Protein AF-0000000080325625 (afdb_homodimer)

Foldseek 3Di:
DPPVVDPVCVVVVVVVCVLCPDPCQVLLQVQQVVPQWDLVSSVVSDPPDDSVRSVVNQVSCVVVQQKDWDADPVHRVDITIHGDPVNVVCVVVVVVVVVVVVVVCVVVVD/DPCVVDPVCVVVVVVVCVLCPDPCQVLLQVQQVVPQWDLVSSVVSDPPDDSVRSVVNQVSCVVVQQKDWDADPVHRVDITIHGGPVNVVCVVVVVVVVVVVVVVCVVVVD

InterPro domains:
  IPR002577 Helix-turn-helix, HxlR type [PF01638] (19-105)
  IPR002577 Helix-turn-helix, HxlR type [PS51118] (2-109)
  IPR036388 Winged helix-like DNA-binding domain superfamily [G3DSA:1.10.10.10] (2-109)
  IPR036390 Winged helix DNA-binding domain superfamily [SSF46785] (7-105)

Solvent-accessible surface area (backbone atoms only — not comparable to full-atom values): 12101 Å² total; per-residue (Å²): 123,72,66,64,72,36,73,76,45,43,56,24,27,49,50,31,43,58,72,64,52,50,96,53,42,63,59,50,52,37,35,33,71,74,66,30,33,34,70,65,52,34,47,71,70,39,87,88,62,48,69,71,58,48,52,52,46,52,50,51,32,36,76,69,47,32,34,42,80,46,66,34,87,91,41,64,89,46,48,37,42,42,73,30,80,63,40,58,71,47,48,67,56,49,51,52,30,24,53,50,17,54,54,47,50,60,62,62,75,99,124,72,64,64,70,35,73,76,46,44,57,23,27,49,51,31,43,58,72,63,53,50,96,52,45,61,58,52,51,38,35,32,72,75,66,30,34,34,69,66,51,35,49,70,72,38,88,87,60,48,70,69,57,48,52,50,46,53,50,50,31,36,75,69,48,31,33,42,79,44,65,35,87,91,43,64,87,47,48,37,42,42,73,30,80,64,38,58,72,48,48,67,56,47,51,52,28,23,54,48,17,54,54,47,50,60,63,62,74,99

Secondary structure (DSSP, 8-state):
--GGGSHHHHHHHHHHHHHH--TTHHHHHHHHHTT--SHHHHHHHSTT--HHHHHHHHHHHHHTTSEEEEE-SS-TT-EEEEE-TGGGGGHHHHHHHHHHHHHHHHHH--/--GGGSHHHHHHHHHHHHHH--TTHHHHHHHHHTT--SHHHHHHHSTT--HHHHHHHHHHHHHTTSEEEEE-SS-TT-EEEEE-TGGGGGHHHHHHHHHHHHHHHHHH--

pLDDT: mean 90.57, std 11.11, range [38.81, 98.12]

Structure (mmCIF, N/CA/C/O backbone):
data_AF-0000000080325625-model_v1
#
loop_
_entity.id
_entity.type
_entity.pdbx_description
1 polymer 'HxlR family transcriptional regulator'
#
loop_
_atom_site.group_PDB
_atom_site.id
_atom_site.type_symbol
_atom_site.label_atom_id
_atom_site.label_alt_id
_atom_site.label_comp_id
_atom_site.label_asym_id
_atom_site.label_entity_id
_atom_site.label_seq_id
_atom_site.pdbx_PDB_ins_code
_atom_site.Cartn_x
_atom_site.Cartn_y
_atom_site.Cartn_z
_atom_site.occupancy
_atom_site.B_iso_or_equiv
_atom_site.auth_seq_id
_atom_site.auth_comp_id
_atom_site.auth_asym_id
_atom_site.auth_atom_id
_atom_site.pdbx_PDB_model_num
ATOM 1 N N . MET A 1 1 ? 10.203 4.82 19.75 1 38.88 1 MET A N 1
ATOM 2 C CA . MET A 1 1 ? 10.469 5.902 18.812 1 38.88 1 MET A CA 1
ATOM 3 C C . MET A 1 1 ? 10.297 5.43 17.375 1 38.88 1 MET A C 1
ATOM 5 O O . MET A 1 1 ? 10.734 4.336 17.016 1 38.88 1 MET A O 1
ATOM 9 N N . CYS A 1 2 ? 9.195 5.793 16.797 1 47.28 2 CYS A N 1
ATOM 10 C CA . CYS A 1 2 ? 8.945 5.352 15.43 1 47.28 2 CYS A CA 1
ATOM 11 C C . CYS A 1 2 ? 10.195 5.504 14.562 1 47.28 2 CYS A C 1
ATOM 13 O O . CYS A 1 2 ? 10.711 6.609 14.406 1 47.28 2 CYS A O 1
ATOM 15 N N . THR A 1 3 ? 11.07 4.621 14.57 1 51.28 3 THR A N 1
ATOM 16 C CA . THR A 1 3 ? 12.25 4.629 13.719 1 51.28 3 THR A CA 1
ATOM 17 C C . THR A 1 3 ? 11.93 5.234 12.352 1 51.28 3 THR A C 1
ATOM 19 O O . THR A 1 3 ? 12.82 5.371 11.508 1 51.28 3 THR A O 1
ATOM 22 N N . TYR A 1 4 ? 10.617 5.379 12.07 1 53.09 4 TYR A N 1
ATOM 23 C CA . TYR A 1 4 ? 10.164 5.922 10.797 1 53.09 4 TYR A CA 1
ATOM 24 C C . TYR A 1 4 ? 10.648 7.355 10.609 1 53.09 4 TYR A C 1
ATOM 26 O O . TYR A 1 4 ? 10.461 7.941 9.539 1 53.09 4 TYR A O 1
ATOM 34 N N . LYS A 1 5 ? 11.273 7.801 11.789 1 58.62 5 LYS A N 1
ATOM 35 C CA . LYS A 1 5 ? 11.703 9.195 11.711 1 58.62 5 LYS A CA 1
ATOM 36 C C . LYS A 1 5 ? 12.906 9.352 10.789 1 58.62 5 LYS A C 1
ATOM 38 O O . LYS A 1 5 ? 13.156 10.438 10.266 1 58.62 5 LYS A O 1
ATOM 43 N N . ASN A 1 6 ? 13.352 8.078 10.547 1 64.56 6 ASN A N 1
ATOM 44 C CA . ASN A 1 6 ? 14.531 8.172 9.695 1 64.56 6 ASN A CA 1
ATOM 45 C C . ASN A 1 6 ? 14.18 8.008 8.219 1 64.56 6 ASN A C 1
ATOM 47 O O . ASN A 1 6 ? 13.578 7.012 7.828 1 64.56 6 ASN A O 1
ATOM 51 N N . LYS A 1 7 ? 14.391 9.047 7.504 1 69.69 7 LYS A N 1
ATOM 52 C CA . LYS A 1 7 ? 14.141 9.156 6.07 1 69.69 7 LYS A CA 1
ATOM 53 C C . LYS A 1 7 ? 14.664 7.938 5.32 1 69.69 7 LYS A C 1
ATOM 55 O O . LYS A 1 7 ? 14.039 7.465 4.375 1 69.69 7 LYS A O 1
ATOM 60 N N . GLU A 1 8 ? 15.68 7.316 5.883 1 77.88 8 GLU A N 1
ATOM 61 C CA . GLU A 1 8 ? 16.297 6.211 5.16 1 77.88 8 GLU A CA 1
ATOM 62 C C . GLU A 1 8 ? 15.461 4.941 5.258 1 77.88 8 GLU A C 1
ATOM 64 O O . GLU A 1 8 ? 15.406 4.148 4.32 1 77.88 8 GLU A O 1
ATOM 69 N N . ASP A 1 9 ? 14.719 4.836 6.344 1 86.06 9 ASP A N 1
ATOM 70 C CA . ASP A 1 9 ? 13.953 3.613 6.562 1 86.06 9 ASP A CA 1
ATOM 71 C C . ASP A 1 9 ? 12.641 3.643 5.777 1 86.06 9 ASP A C 1
ATOM 73 O O . ASP A 1 9 ? 12.062 2.594 5.488 1 86.06 9 ASP A O 1
ATOM 77 N N . ILE A 1 10 ? 12.32 4.793 5.277 1 84.62 10 ILE A N 1
ATOM 78 C CA . ILE A 1 10 ? 11.039 4.957 4.598 1 84.62 10 ILE A CA 1
ATOM 79 C C . ILE A 1 10 ? 11.086 4.262 3.238 1 84.62 10 ILE A C 1
ATOM 81 O O . ILE A 1 10 ? 10.07 3.754 2.76 1 84.62 10 ILE A O 1
ATOM 85 N N . LYS A 1 11 ? 12.266 4.207 2.715 1 87.38 11 LYS A N 1
ATOM 86 C CA . LYS A 1 11 ? 12.414 3.553 1.416 1 87.38 11 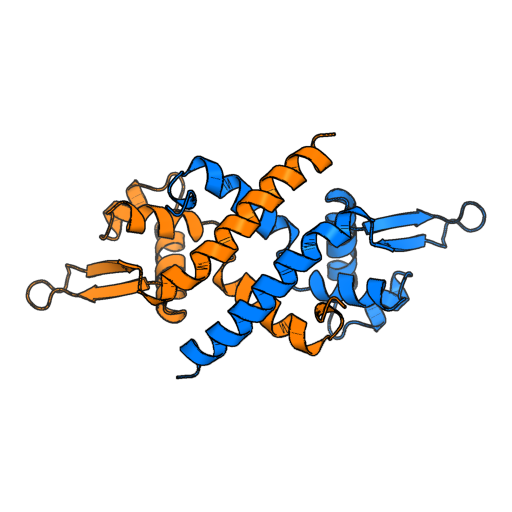LYS A CA 1
ATOM 87 C C . LYS A 1 11 ? 12.023 2.08 1.496 1 87.38 11 LYS A C 1
ATOM 89 O O . LYS A 1 11 ? 11.508 1.514 0.527 1 87.38 11 LYS A O 1
ATOM 94 N N . TYR A 1 12 ? 12.266 1.447 2.643 1 91.94 12 TYR A N 1
ATOM 95 C CA . TYR A 1 12 ? 11.906 0.045 2.824 1 91.94 12 TYR A CA 1
ATOM 96 C C . TYR A 1 12 ? 10.391 -0.12 2.953 1 91.94 12 TYR A C 1
ATOM 98 O O . TYR A 1 12 ? 9.828 -1.092 2.451 1 91.94 12 TYR A O 1
ATOM 106 N N . ALA A 1 13 ? 9.805 0.789 3.652 1 91.5 13 ALA A N 1
ATOM 107 C CA . ALA A 1 13 ? 8.344 0.774 3.715 1 91.5 13 ALA A CA 1
ATOM 108 C C . ALA A 1 13 ? 7.734 0.964 2.328 1 91.5 13 ALA A C 1
ATOM 110 O O . ALA A 1 13 ? 6.762 0.295 1.974 1 91.5 13 ALA A O 1
ATOM 111 N N . ALA A 1 14 ? 8.367 1.852 1.558 1 89.31 14 ALA A N 1
ATOM 112 C CA . ALA A 1 14 ? 7.906 2.102 0.195 1 89.31 14 ALA A CA 1
ATOM 113 C C . ALA A 1 14 ? 8.039 0.849 -0.667 1 89.31 14 ALA A C 1
ATOM 115 O O . ALA A 1 14 ? 7.145 0.53 -1.454 1 89.31 14 ALA A O 1
ATOM 116 N N . ASP A 1 15 ? 9.133 0.171 -0.515 1 90.75 15 ASP A N 1
ATOM 117 C CA . ASP A 1 15 ? 9.328 -1.087 -1.227 1 90.75 15 ASP A CA 1
ATOM 118 C C . ASP A 1 15 ? 8.25 -2.102 -0.867 1 90.75 15 ASP A C 1
ATOM 120 O O . ASP A 1 15 ? 7.707 -2.775 -1.745 1 90.75 15 ASP A O 1
ATOM 124 N N . ALA A 1 16 ? 8.039 -2.209 0.43 1 93.62 16 ALA A N 1
ATOM 125 C CA . ALA A 1 16 ? 7.023 -3.145 0.897 1 93.62 16 ALA A CA 1
ATOM 126 C C . ALA A 1 16 ? 5.652 -2.791 0.328 1 93.62 16 ALA A C 1
ATOM 128 O O . ALA A 1 16 ? 4.93 -3.664 -0.158 1 93.62 16 ALA A O 1
ATOM 129 N N . LEU A 1 17 ? 5.352 -1.546 0.366 1 92.25 17 LEU A N 1
ATOM 130 C CA . LEU A 1 17 ? 4.066 -1.094 -0.157 1 92.25 17 LEU A CA 1
ATOM 131 C C . LEU A 1 17 ? 3.975 -1.345 -1.658 1 92.25 17 LEU A C 1
ATOM 133 O O . LEU A 1 17 ? 2.922 -1.746 -2.16 1 92.25 17 LEU A O 1
ATOM 137 N N . TYR A 1 18 ? 5.02 -1.157 -2.336 1 89.88 18 TYR A N 1
ATOM 138 C CA . TYR A 1 18 ? 5.066 -1.418 -3.77 1 89.88 18 TYR A CA 1
ATOM 139 C C . TYR A 1 18 ? 4.73 -2.875 -4.07 1 89.88 18 TYR A C 1
ATOM 141 O O . TYR A 1 18 ? 3.951 -3.164 -4.98 1 89.88 18 TYR A O 1
ATOM 149 N N . VAL A 1 19 ? 5.277 -3.723 -3.297 1 93 19 VAL A N 1
ATOM 150 C CA . VAL A 1 19 ? 5.102 -5.156 -3.516 1 93 19 VAL A CA 1
ATOM 151 C C . VAL A 1 19 ? 3.682 -5.566 -3.135 1 93 19 VAL A C 1
ATOM 153 O O . VAL A 1 19 ? 3.076 -6.414 -3.791 1 93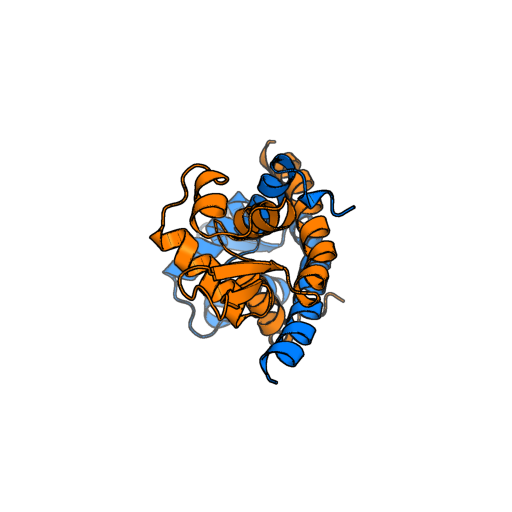 19 VAL A O 1
ATOM 156 N N . LEU A 1 20 ? 3.184 -4.922 -2.148 1 92 20 LEU A N 1
ATOM 157 C CA . LEU A 1 20 ? 1.924 -5.391 -1.58 1 92 20 LEU A CA 1
ATOM 158 C C . LEU A 1 20 ? 0.742 -4.652 -2.199 1 92 20 LEU A C 1
ATOM 160 O O . LEU A 1 20 ? -0.401 -5.105 -2.092 1 92 20 LEU A O 1
ATOM 164 N N . SER A 1 21 ? 1.223 -3.523 -2.73 1 88.31 21 SER A N 1
ATOM 165 C CA . SER A 1 21 ? 0.143 -2.688 -3.246 1 88.31 21 SER A CA 1
ATOM 166 C C . SER A 1 21 ? -0.262 -3.115 -4.652 1 88.31 21 SER A C 1
ATOM 168 O O . SER A 1 21 ? 0.567 -3.605 -5.422 1 88.31 21 SER A O 1
ATOM 170 N N . GLY A 1 22 ? -1.537 -3.346 -4.973 1 86.56 22 GLY A N 1
ATOM 171 C CA . GLY A 1 22 ? -2.17 -3.713 -6.23 1 86.56 22 GLY A CA 1
ATOM 172 C C . GLY A 1 22 ? -3.656 -3.988 -6.09 1 86.56 22 GLY A C 1
ATOM 173 O O . GLY A 1 22 ? -4.09 -4.617 -5.121 1 86.56 22 GLY A O 1
ATOM 174 N N . LYS A 1 23 ? -4.219 -3.428 -6.992 1 85.12 23 LYS A N 1
ATOM 175 C CA . LYS A 1 23 ? -5.672 -3.561 -6.934 1 85.12 23 LYS A CA 1
ATOM 176 C C . LYS A 1 23 ? -6.086 -5.027 -6.887 1 85.12 23 LYS A C 1
ATOM 178 O O . LYS A 1 23 ? -7.047 -5.383 -6.199 1 85.12 23 LYS A O 1
ATOM 183 N N . TRP A 1 24 ? -5.355 -5.824 -7.5 1 91.62 24 TRP A N 1
ATOM 184 C CA . TRP A 1 24 ? -5.766 -7.211 -7.691 1 91.62 24 TRP A CA 1
ATOM 185 C C . TRP A 1 24 ? -4.852 -8.164 -6.926 1 91.62 24 TRP A C 1
ATOM 187 O O . TRP A 1 24 ? -5.152 -9.352 -6.793 1 91.62 24 TRP A O 1
ATOM 197 N N . ARG A 1 25 ? -3.789 -7.672 -6.387 1 91.38 25 ARG A N 1
ATOM 198 C CA . ARG A 1 25 ? -2.713 -8.492 -5.84 1 91.38 25 ARG A CA 1
ATOM 199 C C . ARG A 1 25 ? -3.244 -9.461 -4.789 1 91.38 25 ARG A C 1
ATOM 201 O O . ARG A 1 25 ? -3.041 -10.672 -4.898 1 91.38 25 ARG A O 1
ATOM 208 N N . MET A 1 26 ? -3.947 -8.977 -3.908 1 89.75 26 MET A N 1
ATOM 209 C CA . MET A 1 26 ? -4.445 -9.812 -2.822 1 89.75 26 MET A CA 1
ATOM 210 C C . MET A 1 26 ? -5.473 -10.812 -3.336 1 89.75 26 MET A C 1
ATOM 212 O O . MET A 1 26 ? -5.555 -11.938 -2.84 1 89.75 26 MET A O 1
ATOM 216 N N . TYR A 1 27 ? -6.242 -10.406 -4.293 1 91 27 TYR A N 1
ATOM 217 C CA . TYR A 1 27 ? -7.234 -11.312 -4.871 1 91 27 TYR A CA 1
ATOM 218 C C . TYR A 1 27 ? -6.559 -12.461 -5.602 1 91 27 TYR A C 1
ATOM 220 O O . TYR A 1 27 ? -7.027 -13.602 -5.543 1 91 27 TYR A O 1
ATOM 228 N N . VAL A 1 28 ? -5.488 -12.094 -6.23 1 94.69 28 VAL A N 1
ATOM 229 C CA . VAL A 1 28 ? -4.738 -13.125 -6.941 1 94.69 28 VAL A CA 1
ATOM 230 C C . VAL A 1 28 ? -4.117 -14.094 -5.938 1 94.69 28 VAL A C 1
ATOM 232 O O . VAL A 1 28 ? -4.168 -15.312 -6.129 1 94.69 28 VAL A O 1
ATOM 235 N N . ILE A 1 29 ? -3.584 -13.617 -4.879 1 92.94 29 ILE A N 1
ATOM 236 C CA . ILE A 1 29 ? -2.979 -14.445 -3.842 1 92.94 29 ILE A CA 1
ATOM 237 C C . ILE A 1 29 ? -4.023 -15.391 -3.258 1 92.94 29 ILE A C 1
ATOM 239 O O . ILE A 1 29 ? -3.783 -16.594 -3.137 1 92.94 29 ILE A O 1
ATOM 243 N N . ILE A 1 30 ? -5.145 -14.883 -3.02 1 90.69 30 ILE A N 1
ATOM 244 C CA . ILE A 1 30 ? -6.211 -15.68 -2.43 1 90.69 30 ILE A CA 1
ATOM 245 C C . ILE A 1 30 ? -6.668 -16.75 -3.424 1 90.69 30 ILE A C 1
ATOM 247 O O . ILE A 1 30 ? -6.934 -17.891 -3.039 1 90.69 30 ILE A O 1
ATOM 251 N N . ALA A 1 31 ? -6.859 -16.328 -4.633 1 93.56 31 ALA A N 1
ATOM 252 C CA . ALA A 1 31 ? -7.277 -17.266 -5.668 1 93.56 31 ALA A CA 1
ATOM 253 C C . ALA A 1 31 ? -6.32 -18.453 -5.742 1 93.56 31 ALA A C 1
ATOM 255 O O . ALA A 1 31 ? -6.754 -19.609 -5.742 1 93.56 31 ALA A O 1
ATOM 256 N N . ILE A 1 32 ? -5.031 -18.172 -5.73 1 95.31 32 ILE A N 1
ATOM 257 C CA . ILE A 1 32 ? -4.027 -19.234 -5.832 1 95.31 32 ILE A CA 1
ATOM 258 C C . ILE A 1 32 ? -4.016 -20.047 -4.543 1 95.31 32 ILE A C 1
ATOM 260 O O . ILE A 1 32 ? -3.914 -21.281 -4.59 1 95.31 32 ILE A O 1
ATOM 264 N N . TYR A 1 33 ? -4.121 -19.391 -3.48 1 91.19 33 TYR A N 1
ATOM 265 C CA . TYR A 1 33 ? -4.184 -20.062 -2.188 1 91.19 33 TYR A CA 1
ATOM 266 C C . TYR A 1 33 ? -5.336 -21.062 -2.15 1 91.19 33 TYR A C 1
ATOM 268 O O . TYR A 1 33 ? -5.203 -22.141 -1.591 1 91.19 33 TYR A O 1
ATOM 276 N N . ASN A 1 34 ? -6.406 -20.734 -2.785 1 91.88 34 ASN A N 1
ATOM 277 C CA . ASN A 1 34 ? -7.613 -21.547 -2.76 1 91.88 34 ASN A CA 1
ATOM 278 C C . ASN A 1 34 ? -7.57 -22.641 -3.824 1 91.88 34 ASN A C 1
ATOM 280 O O . ASN A 1 34 ? -8.555 -23.344 -4.039 1 91.88 34 ASN A O 1
ATOM 284 N N . GLY A 1 35 ? -6.52 -22.719 -4.574 1 94.38 35 GLY A N 1
ATOM 285 C CA . GLY A 1 35 ? -6.336 -23.891 -5.41 1 94.38 35 GLY A CA 1
ATOM 286 C C . GLY A 1 35 ? -6.445 -23.594 -6.895 1 94.38 35 GLY A C 1
ATOM 287 O O . GLY A 1 35 ? -6.406 -24.5 -7.719 1 94.38 35 GLY A O 1
ATOM 288 N N . ASN A 1 36 ? -6.66 -22.344 -7.207 1 96.62 36 ASN A N 1
ATOM 289 C CA . ASN A 1 36 ? -6.645 -21.969 -8.617 1 96.62 36 ASN A CA 1
ATOM 290 C C . ASN A 1 36 ? -5.223 -21.734 -9.117 1 96.62 36 ASN A C 1
ATOM 292 O O . ASN A 1 36 ? -4.598 -20.734 -8.758 1 96.62 36 ASN A O 1
ATOM 296 N N . HIS A 1 37 ? -4.742 -22.594 -9.977 1 97.38 37 HIS A N 1
ATOM 297 C CA . HIS A 1 37 ? -3.322 -22.547 -10.297 1 97.38 37 HIS A CA 1
ATOM 298 C C . HIS A 1 37 ? -3.1 -22.234 -11.773 1 97.38 37 HIS A C 1
ATOM 300 O O . HIS A 1 37 ? -1.978 -21.938 -12.188 1 97.38 37 HIS A O 1
ATOM 306 N N . ARG A 1 38 ? -4.109 -22.297 -12.57 1 97.19 38 ARG A N 1
ATOM 307 C CA . ARG A 1 38 ? -3.982 -21.969 -13.984 1 97.19 38 ARG A CA 1
ATOM 308 C C . ARG A 1 38 ? -4.504 -20.562 -14.273 1 97.19 38 ARG A C 1
ATOM 310 O O . ARG A 1 38 ? -5.387 -20.078 -13.57 1 97.19 38 ARG A O 1
ATOM 317 N N . TYR A 1 39 ? -3.988 -19.984 -15.352 1 97.62 39 TYR A N 1
ATOM 318 C CA . TYR A 1 39 ? -4.266 -18.594 -15.688 1 97.62 39 TYR A CA 1
ATOM 319 C C . TYR A 1 39 ? -5.766 -18.328 -15.766 1 97.62 39 TYR A C 1
ATOM 321 O O . TYR A 1 39 ? -6.285 -17.438 -15.094 1 97.62 39 TYR A O 1
ATOM 329 N N . ARG A 1 40 ? -6.406 -19.172 -16.453 1 97.06 40 ARG A N 1
ATOM 330 C CA . ARG A 1 40 ? -7.836 -18.984 -16.672 1 97.06 40 ARG A CA 1
ATOM 331 C C . ARG A 1 40 ? -8.625 -19.219 -15.391 1 97.06 40 ARG A C 1
ATOM 333 O O . ARG A 1 40 ? -9.625 -18.562 -15.133 1 97.06 40 ARG A O 1
ATOM 340 N N . GLU A 1 41 ? -8.188 -20.234 -14.617 1 97.25 41 GLU A N 1
ATOM 341 C CA . GLU A 1 41 ? -8.828 -20.516 -13.336 1 97.25 41 GLU A CA 1
ATOM 342 C C . GLU A 1 41 ? -8.742 -19.312 -12.406 1 97.25 41 GLU A C 1
ATOM 344 O O . GLU A 1 41 ? -9.727 -18.953 -11.75 1 97.25 41 GLU A O 1
ATOM 349 N N . ILE A 1 42 ? -7.605 -18.703 -12.367 1 97.69 42 ILE A N 1
ATOM 350 C CA . ILE A 1 42 ? -7.387 -17.531 -11.531 1 97.69 42 ILE A CA 1
ATOM 351 C C . ILE A 1 42 ? -8.258 -16.391 -12.016 1 97.69 42 ILE A C 1
ATOM 353 O O . ILE A 1 42 ? -8.984 -15.773 -11.219 1 97.69 42 ILE A O 1
ATOM 357 N N . ALA A 1 43 ? -8.25 -16.156 -13.266 1 97.81 43 ALA A N 1
ATOM 358 C CA . ALA A 1 43 ? -9.016 -15.062 -13.859 1 97.81 43 ALA A CA 1
ATOM 359 C C . ALA A 1 43 ? -10.508 -15.211 -13.555 1 97.81 43 ALA A C 1
ATOM 361 O O . ALA A 1 43 ? -11.164 -14.25 -13.141 1 97.81 43 ALA A O 1
ATOM 362 N N . LYS A 1 44 ? -11.008 -16.391 -13.656 1 97 44 LYS A N 1
ATOM 363 C CA . LYS A 1 44 ? -12.43 -16.672 -13.477 1 97 44 LYS A CA 1
ATOM 364 C C . LYS A 1 44 ? -12.844 -16.5 -12.023 1 97 44 LYS A C 1
ATOM 366 O O . LYS A 1 44 ? -13.984 -16.141 -11.727 1 97 44 LYS A O 1
ATOM 371 N N . SER A 1 45 ? -11.914 -16.688 -11.18 1 94.62 45 SER A N 1
ATOM 372 C CA . SER A 1 45 ? -12.219 -16.672 -9.758 1 94.62 45 SER A CA 1
ATOM 373 C C . SER A 1 45 ? -12.266 -15.234 -9.227 1 94.62 45 SER A C 1
ATOM 375 O O . SER A 1 45 ? -12.719 -15 -8.102 1 94.62 45 SER A O 1
ATOM 377 N N . ILE A 1 46 ? -11.836 -14.273 -9.984 1 93.88 46 ILE A N 1
ATOM 378 C CA . ILE A 1 46 ? -11.781 -12.883 -9.555 1 93.88 46 ILE A CA 1
ATOM 379 C C . ILE A 1 46 ? -12.703 -12.039 -10.43 1 93.88 46 ILE A C 1
ATOM 381 O O . ILE A 1 46 ? -12.383 -11.75 -11.586 1 93.88 46 ILE A O 1
ATOM 385 N N . SER A 1 47 ? -13.695 -11.57 -9.844 1 93.69 47 SER A N 1
ATOM 386 C CA . SER A 1 47 ? -14.68 -10.789 -10.586 1 93.69 47 SER A CA 1
ATOM 387 C C . SER A 1 47 ? -14.117 -9.43 -10.992 1 93.69 47 SER A C 1
ATOM 389 O O . SER A 1 47 ? -13.586 -8.695 -10.156 1 93.69 47 SER A O 1
ATOM 391 N N . GLY A 1 48 ? -14.188 -9.203 -12.312 1 95.12 48 GLY A N 1
ATOM 392 C CA . GLY A 1 48 ? -13.883 -7.859 -12.781 1 95.12 48 GLY A CA 1
ATOM 393 C C . GLY A 1 48 ? -12.438 -7.699 -13.234 1 95.12 48 GLY A C 1
ATOM 394 O O . GLY A 1 48 ? -12.078 -6.684 -13.828 1 95.12 48 GLY A O 1
ATOM 395 N N . ILE A 1 49 ? -11.664 -8.688 -12.992 1 96 49 ILE A N 1
ATOM 396 C CA . ILE A 1 49 ? -10.273 -8.57 -13.422 1 96 49 ILE A CA 1
ATOM 397 C C . ILE A 1 49 ? -10.164 -8.836 -14.922 1 96 49 ILE A C 1
ATOM 399 O O . ILE A 1 49 ? -10.844 -9.727 -15.445 1 96 49 ILE A O 1
ATOM 403 N N . THR A 1 50 ? -9.391 -8.023 -15.555 1 97.38 50 THR A N 1
ATOM 404 C CA . THR A 1 50 ? -9.109 -8.289 -16.969 1 97.38 50 THR A CA 1
ATOM 405 C C . THR A 1 50 ? -7.875 -9.18 -17.109 1 97.38 50 THR A C 1
ATOM 407 O O . THR A 1 50 ? -7.09 -9.32 -16.172 1 97.38 50 THR A O 1
ATOM 410 N N . PHE A 1 51 ? -7.723 -9.75 -18.266 1 97.31 51 PHE A N 1
ATOM 411 C CA . PHE A 1 51 ? -6.574 -10.602 -18.547 1 97.31 51 PHE A CA 1
ATOM 412 C C . PHE A 1 51 ? -5.277 -9.805 -18.469 1 97.31 51 PHE A C 1
ATOM 414 O O . PHE A 1 51 ? -4.281 -10.281 -17.922 1 97.31 51 PHE A O 1
ATOM 421 N N . ALA A 1 52 ? -5.316 -8.648 -18.969 1 97.5 52 ALA A N 1
ATOM 422 C CA . ALA A 1 52 ? -4.141 -7.781 -18.938 1 97.5 52 ALA A CA 1
ATOM 423 C C . ALA A 1 52 ? -3.705 -7.5 -17.5 1 97.5 52 ALA A C 1
ATOM 425 O O . ALA A 1 52 ? -2.516 -7.57 -17.188 1 97.5 52 ALA A O 1
ATOM 426 N N . MET A 1 53 ? -4.645 -7.23 -16.641 1 97.56 53 MET A N 1
ATOM 427 C CA . MET A 1 53 ? -4.355 -6.926 -15.242 1 97.56 53 MET A CA 1
ATOM 428 C C . MET A 1 53 ? -3.846 -8.156 -14.508 1 97.56 53 MET A C 1
ATOM 430 O O . MET A 1 53 ? -2.936 -8.062 -13.68 1 97.56 53 MET A O 1
ATOM 434 N N . LEU A 1 54 ? -4.465 -9.266 -14.836 1 98.06 54 LEU A N 1
ATOM 435 C CA . LEU A 1 54 ? -3.994 -10.5 -14.227 1 98.06 54 LEU A CA 1
ATOM 436 C C . LEU A 1 54 ? -2.555 -10.797 -14.633 1 98.06 54 LEU A C 1
ATOM 438 O O . LEU A 1 54 ? 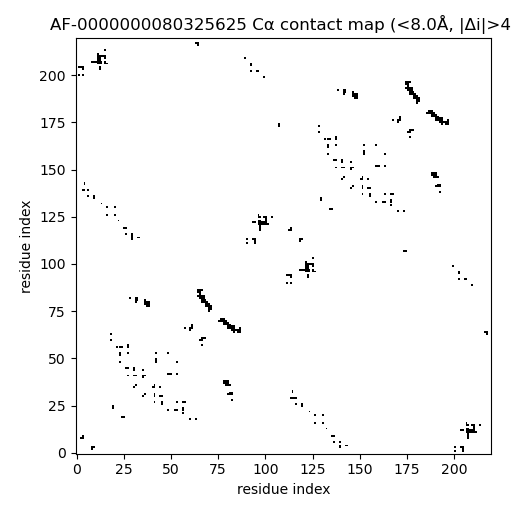-1.725 -11.141 -13.781 1 98.06 54 LEU A O 1
ATOM 442 N N . SER A 1 55 ? -2.268 -10.719 -15.891 1 97.88 55 SER A N 1
ATOM 443 C CA . SER A 1 55 ? -0.911 -10.961 -16.375 1 97.88 55 SER A CA 1
ATOM 444 C C . SER A 1 55 ? 0.1 -10.07 -15.656 1 97.88 55 SER A C 1
ATOM 446 O O . SER A 1 55 ? 1.152 -10.539 -15.219 1 97.88 55 SER A O 1
ATOM 448 N N . ARG A 1 56 ? -0.239 -8.867 -15.492 1 96.94 56 ARG A N 1
ATOM 449 C CA . ARG A 1 56 ? 0.63 -7.906 -14.82 1 96.94 56 ARG A CA 1
ATOM 450 C C . ARG A 1 56 ? 0.855 -8.289 -13.367 1 96.94 56 ARG A C 1
ATOM 452 O O . ARG A 1 56 ? 1.981 -8.227 -12.867 1 96.94 56 ARG A O 1
ATOM 459 N N . GLU A 1 57 ? -0.203 -8.695 -12.695 1 97.19 57 GLU A N 1
ATOM 460 C CA . GLU A 1 57 ? -0.092 -9.086 -11.297 1 97.19 57 GLU A CA 1
ATOM 461 C C . GLU A 1 57 ? 0.79 -10.32 -11.133 1 97.19 57 GLU A C 1
ATOM 463 O O . GLU A 1 57 ? 1.688 -10.344 -10.297 1 97.19 57 GLU A O 1
ATOM 468 N N . LEU A 1 58 ? 0.544 -11.281 -12.008 1 97.94 58 LEU A N 1
ATOM 469 C CA . LEU A 1 58 ? 1.306 -12.523 -11.914 1 97.94 58 LEU A CA 1
ATOM 470 C C . LEU A 1 58 ? 2.779 -12.281 -12.227 1 97.94 58 LEU A C 1
ATOM 472 O O . LEU A 1 58 ? 3.656 -12.82 -11.547 1 97.94 58 LEU A O 1
ATOM 476 N N . GLU A 1 59 ? 3.031 -11.477 -13.227 1 97.56 59 GLU A N 1
ATOM 477 C CA . GLU A 1 59 ? 4.41 -11.133 -13.562 1 97.56 59 GLU A CA 1
ATOM 478 C C . GLU A 1 59 ? 5.102 -10.414 -12.406 1 97.56 59 GLU A C 1
ATOM 480 O O . GLU A 1 59 ? 6.207 -10.789 -12.016 1 97.56 59 GLU A O 1
ATOM 485 N N . SER A 1 60 ? 4.461 -9.43 -11.906 1 96.69 60 SER A N 1
ATOM 486 C CA . SER A 1 60 ? 5.012 -8.68 -10.789 1 96.69 60 SER A CA 1
ATOM 487 C C . SER A 1 60 ? 5.258 -9.586 -9.586 1 96.69 60 SER A C 1
ATOM 489 O O . SER A 1 60 ? 6.297 -9.484 -8.93 1 96.69 60 SER A O 1
ATOM 491 N N . MET A 1 61 ? 4.32 -10.43 -9.32 1 97.12 61 MET A N 1
ATOM 492 C CA . MET A 1 61 ? 4.434 -11.328 -8.172 1 97.12 61 MET A CA 1
ATOM 493 C C . MET A 1 61 ? 5.566 -12.328 -8.375 1 97.12 61 MET A C 1
ATOM 495 O O . MET A 1 61 ? 6.25 -12.695 -7.418 1 97.12 61 MET A O 1
ATOM 499 N N . GLU A 1 62 ? 5.715 -12.773 -9.578 1 97.25 62 GLU A N 1
ATOM 500 C CA . GLU A 1 62 ? 6.832 -13.664 -9.875 1 97.25 62 GLU A CA 1
ATOM 501 C C . GLU A 1 62 ? 8.172 -12.953 -9.703 1 97.25 62 GLU A C 1
ATOM 503 O O . GLU A 1 62 ? 9.078 -13.477 -9.055 1 97.25 62 GLU A O 1
ATOM 508 N N . LEU A 1 63 ? 8.297 -11.734 -10.203 1 95.81 63 LEU A N 1
ATOM 509 C CA . LEU A 1 63 ? 9.516 -10.938 -10.102 1 95.81 63 LEU A CA 1
ATOM 510 C C . LEU A 1 63 ? 9.852 -10.648 -8.648 1 95.81 63 LEU A C 1
ATOM 512 O O . LEU A 1 63 ? 11.031 -10.57 -8.281 1 95.81 63 LEU A O 1
ATOM 516 N N . ASN A 1 64 ? 8.859 -10.555 -7.82 1 96.56 64 ASN A N 1
ATOM 517 C CA . ASN A 1 64 ? 9.062 -10.242 -6.414 1 96.56 64 ASN A CA 1
ATOM 518 C C . ASN A 1 64 ? 9.07 -11.5 -5.551 1 96.56 64 ASN A C 1
ATOM 520 O O . ASN A 1 64 ? 8.945 -11.414 -4.324 1 96.56 64 ASN A O 1
ATOM 524 N N . LYS A 1 65 ? 9.031 -12.641 -6.219 1 97.25 65 LYS A N 1
ATOM 525 C CA . LYS A 1 65 ? 9.281 -13.938 -5.594 1 97.25 65 LYS A CA 1
ATOM 526 C C . LYS A 1 65 ? 8.094 -14.383 -4.746 1 97.25 65 LYS A C 1
ATOM 528 O O . LYS A 1 65 ? 8.242 -15.188 -3.83 1 97.25 65 LYS A O 1
ATOM 533 N N . LEU A 1 66 ? 6.992 -13.883 -5.059 1 96.62 66 LEU A N 1
ATOM 534 C CA . LEU A 1 66 ? 5.789 -14.242 -4.316 1 96.62 66 LEU A CA 1
ATOM 535 C C . LEU A 1 66 ? 5.086 -15.43 -4.965 1 96.62 66 LEU A C 1
ATOM 537 O O . LEU A 1 66 ? 4.402 -16.203 -4.285 1 96.62 66 LEU A O 1
ATOM 541 N N . VAL A 1 67 ? 5.254 -15.57 -6.285 1 97.69 67 VAL A N 1
ATOM 542 C CA . VAL A 1 67 ? 4.609 -16.625 -7.062 1 97.69 67 VAL A CA 1
ATOM 543 C C . VAL A 1 67 ? 5.66 -17.375 -7.875 1 97.69 67 VAL A C 1
ATOM 545 O O . VAL A 1 67 ? 6.645 -16.797 -8.328 1 97.69 67 VAL A O 1
ATOM 548 N N . ILE A 1 68 ? 5.434 -18.688 -7.98 1 98.06 68 ILE A N 1
ATOM 549 C CA . ILE A 1 68 ? 6.266 -19.531 -8.82 1 98.06 68 ILE A CA 1
ATOM 550 C C . ILE A 1 68 ? 5.488 -19.953 -10.062 1 98.06 68 ILE A C 1
ATOM 552 O O . ILE A 1 68 ? 4.371 -20.469 -9.961 1 98.06 68 ILE A O 1
ATOM 556 N N . ARG A 1 69 ? 6.031 -19.594 -11.164 1 97 69 ARG A N 1
ATOM 557 C CA . ARG A 1 69 ? 5.484 -20.031 -12.445 1 97 69 ARG A CA 1
ATOM 558 C C . ARG A 1 69 ? 6.164 -21.312 -12.922 1 97 69 ARG A C 1
ATOM 560 O O . ARG A 1 69 ? 7.383 -21.344 -13.102 1 97 69 ARG A O 1
ATOM 567 N N . THR A 1 70 ? 5.387 -22.391 -13.055 1 96.62 70 THR A N 1
ATOM 568 C CA . THR A 1 70 ? 5.938 -23.672 -13.492 1 96.62 70 THR A CA 1
ATOM 569 C C . THR A 1 70 ? 5.316 -24.094 -14.82 1 96.62 70 THR A C 1
ATOM 571 O O . THR A 1 70 ? 4.109 -23.938 -15.023 1 96.62 70 THR A O 1
ATOM 574 N N . GLU A 1 71 ? 6.191 -24.578 -15.68 1 94.19 71 GLU A N 1
ATOM 575 C CA . GLU A 1 71 ? 5.727 -25.109 -16.969 1 94.19 71 GLU A CA 1
ATOM 576 C C . GLU A 1 71 ? 5.84 -26.625 -17.016 1 94.19 71 GLU A C 1
ATOM 578 O O . GLU A 1 71 ? 6.801 -27.203 -16.5 1 94.19 71 GLU A O 1
ATOM 583 N N . ASP A 1 72 ? 4.805 -27.234 -17.609 1 88.31 72 ASP A N 1
ATOM 584 C CA . ASP A 1 72 ? 4.871 -28.672 -17.844 1 88.31 72 ASP A CA 1
ATOM 585 C C . ASP A 1 72 ? 5.785 -29 -19.031 1 88.31 72 ASP A C 1
ATOM 587 O O . ASP A 1 72 ? 5.551 -28.531 -20.141 1 88.31 72 ASP A O 1
ATOM 591 N N . PRO A 1 73 ? 6.82 -29.672 -18.812 1 87.75 73 PRO A N 1
ATOM 592 C CA . PRO A 1 73 ? 7.762 -29.984 -19.891 1 87.75 73 PRO A CA 1
ATOM 593 C C . PRO A 1 73 ? 7.102 -30.719 -21.062 1 87.75 73 PRO A C 1
ATOM 595 O O . PRO A 1 73 ? 7.48 -30.5 -22.203 1 87.75 73 PRO A O 1
ATOM 598 N N . ASP A 1 74 ? 6.188 -31.578 -20.781 1 90.12 74 ASP A N 1
ATOM 599 C CA . ASP A 1 74 ? 5.535 -32.375 -21.812 1 90.12 74 ASP A CA 1
ATOM 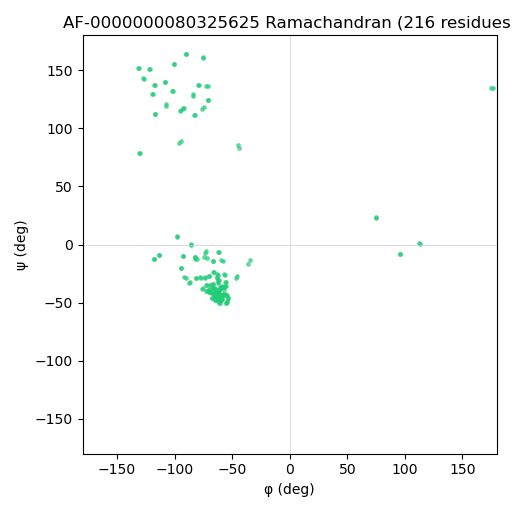600 C C . ASP A 1 74 ? 4.418 -31.594 -22.5 1 90.12 74 ASP A C 1
ATOM 602 O O . ASP A 1 74 ? 4.051 -31.875 -23.641 1 90.12 74 ASP A O 1
ATOM 606 N N . PHE A 1 75 ? 3.85 -30.703 -21.797 1 86.81 75 PHE A N 1
ATOM 607 C CA . PHE A 1 75 ? 2.777 -29.859 -22.297 1 86.81 75 PHE A CA 1
ATOM 608 C C . PHE A 1 75 ? 3.055 -28.391 -21.984 1 86.81 75 PHE A C 1
ATOM 610 O O . PHE A 1 75 ? 2.465 -27.828 -21.062 1 86.81 75 PHE A O 1
ATOM 617 N N . PRO A 1 76 ? 3.877 -27.828 -22.734 1 73.5 76 PRO A N 1
ATOM 618 C CA . PRO A 1 76 ? 4.363 -26.484 -22.406 1 73.5 76 PRO A CA 1
ATOM 619 C C . PRO A 1 76 ? 3.23 -25.469 -22.234 1 73.5 76 PRO A C 1
ATOM 621 O O . PRO A 1 76 ? 3.383 -24.484 -21.516 1 73.5 76 PRO A O 1
ATOM 624 N N . LYS A 1 77 ? 2.184 -25.75 -22.859 1 80.06 77 LYS A N 1
ATOM 625 C CA . LYS A 1 77 ? 1.066 -24.828 -22.75 1 80.06 77 LYS A CA 1
ATOM 626 C C . LYS A 1 77 ? 0.406 -24.922 -21.375 1 80.06 77 LYS A C 1
ATOM 628 O O . LYS A 1 77 ? -0.408 -24.062 -21.016 1 80.06 77 LYS A O 1
ATOM 633 N N . ASP A 1 78 ? 0.942 -25.922 -20.641 1 89.62 78 ASP A N 1
ATOM 634 C CA . ASP A 1 78 ? 0.376 -26.125 -19.312 1 89.62 78 ASP A CA 1
ATOM 635 C C . ASP A 1 78 ? 1.207 -25.406 -18.25 1 89.62 78 ASP A C 1
ATOM 637 O O . ASP A 1 78 ? 2.158 -25.969 -17.703 1 89.62 78 ASP A O 1
ATOM 641 N N . VAL A 1 79 ? 0.895 -24.172 -18.016 1 96 79 VAL A N 1
ATOM 642 C CA . VAL A 1 79 ? 1.577 -23.312 -17.047 1 96 79 VAL A CA 1
ATOM 643 C C . VAL A 1 79 ? 0.746 -23.219 -15.766 1 96 79 VAL A C 1
ATOM 645 O O . VAL A 1 79 ? -0.479 -23.078 -15.82 1 96 79 VAL A O 1
ATOM 648 N N . LYS A 1 80 ? 1.445 -23.422 -14.648 1 97.38 80 LYS A N 1
ATOM 649 C CA . LYS A 1 80 ? 0.777 -23.312 -13.359 1 97.38 80 LYS A CA 1
ATOM 650 C C . LYS A 1 80 ? 1.453 -22.266 -12.477 1 97.38 80 LYS A C 1
ATOM 652 O O . LYS A 1 80 ? 2.664 -22.047 -12.57 1 97.38 80 LYS A O 1
ATOM 657 N N . TYR A 1 81 ? 0.659 -21.688 -11.625 1 97.94 81 TYR A N 1
ATOM 658 C CA . TYR A 1 81 ? 1.123 -20.703 -10.656 1 97.94 81 TYR A CA 1
ATOM 659 C C . TYR A 1 81 ? 0.864 -21.172 -9.227 1 97.94 81 TYR A C 1
ATOM 661 O O . TYR A 1 81 ? -0.253 -21.578 -8.891 1 97.94 81 TYR A O 1
ATOM 669 N N . THR A 1 82 ? 1.862 -21.125 -8.406 1 97.69 82 THR A N 1
ATOM 670 C CA . THR A 1 82 ? 1.741 -21.469 -6.992 1 97.69 82 THR A CA 1
ATOM 671 C C . THR A 1 82 ? 2.389 -20.391 -6.129 1 97.69 82 THR A C 1
ATOM 673 O O . THR A 1 82 ? 3.26 -19.641 -6.594 1 97.69 82 THR A O 1
ATOM 676 N N . LEU A 1 83 ? 1.881 -20.25 -4.922 1 96.56 83 LEU A N 1
ATOM 677 C CA . LEU A 1 83 ? 2.518 -19.328 -3.998 1 96.56 83 LEU A CA 1
ATOM 678 C C . LEU A 1 83 ? 3.855 -19.859 -3.51 1 96.56 83 LEU A C 1
ATOM 680 O O . LEU A 1 83 ? 3.977 -21.062 -3.223 1 96.56 83 LEU A O 1
ATOM 684 N N . SER A 1 84 ? 4.828 -18.969 -3.479 1 97.31 84 SER A N 1
ATOM 685 C CA . SER A 1 84 ? 6.129 -19.375 -2.959 1 97.31 84 SER A CA 1
ATOM 686 C C . SER A 1 84 ? 6.109 -19.484 -1.439 1 97.31 84 SER A C 1
ATOM 688 O O . SER A 1 84 ? 5.199 -18.969 -0.787 1 97.31 84 SER A O 1
ATOM 690 N N . THR A 1 85 ? 7.105 -20.234 -0.921 1 95.94 85 THR A N 1
ATOM 691 C CA . THR A 1 85 ? 7.277 -20.266 0.528 1 95.94 85 THR A CA 1
ATOM 692 C C . THR A 1 85 ? 7.484 -18.844 1.069 1 95.94 85 THR A C 1
ATOM 694 O O . THR A 1 85 ? 6.98 -18.516 2.141 1 95.94 85 THR A O 1
ATOM 697 N N . TYR A 1 86 ? 8.203 -18.031 0.258 1 96.19 86 TYR A N 1
ATOM 698 C CA . TYR A 1 86 ? 8.484 -16.641 0.64 1 96.19 86 TYR A CA 1
ATOM 699 C C . TYR A 1 86 ? 7.191 -15.844 0.763 1 96.19 86 TYR A C 1
ATOM 701 O O . TYR A 1 86 ? 7.094 -14.938 1.596 1 96.19 86 TYR A O 1
ATOM 709 N N . CYS A 1 87 ? 6.184 -16.188 0.05 1 95.06 87 CYS A N 1
ATOM 710 C CA . CYS A 1 87 ? 4.918 -15.469 0.048 1 95.06 87 CYS A CA 1
ATOM 711 C C . CYS A 1 87 ? 4.266 -15.508 1.424 1 95.06 87 CYS A C 1
ATOM 713 O O . CYS A 1 87 ? 3.527 -14.594 1.792 1 95.06 87 CYS A O 1
ATOM 715 N N . GLN A 1 88 ? 4.586 -16.516 2.176 1 91.56 88 GLN A N 1
ATOM 716 C CA . GLN A 1 88 ? 4.008 -16.656 3.51 1 91.56 88 GLN A CA 1
ATOM 717 C C . GLN A 1 88 ? 4.484 -15.531 4.434 1 91.56 88 GLN A C 1
ATOM 719 O O . GLN A 1 88 ? 3.805 -15.195 5.406 1 91.56 88 GLN A O 1
ATOM 724 N N . SER A 1 89 ? 5.598 -14.945 4.125 1 94.38 89 SER A N 1
ATOM 725 C CA . SER A 1 89 ? 6.18 -13.914 4.977 1 94.38 89 SER A CA 1
ATOM 726 C C . SER A 1 89 ? 5.309 -12.664 5.004 1 94.38 89 SER A C 1
ATOM 728 O O . SER A 1 89 ? 5.461 -11.812 5.883 1 94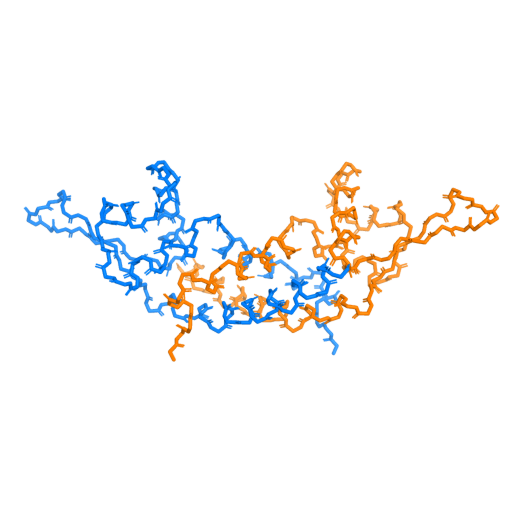.38 89 SER A O 1
ATOM 730 N N . ILE A 1 90 ? 4.359 -12.555 4.074 1 93.25 90 ILE A N 1
ATOM 731 C CA . ILE A 1 90 ? 3.576 -11.328 4.031 1 93.25 90 ILE A CA 1
ATOM 732 C C . ILE A 1 90 ? 2.314 -11.492 4.875 1 93.25 90 ILE A C 1
ATOM 734 O O . ILE A 1 90 ? 1.609 -10.516 5.145 1 93.25 90 ILE A O 1
ATOM 738 N N . TYR A 1 91 ? 2.031 -12.672 5.305 1 89.81 91 TYR A N 1
ATOM 739 C CA . TYR A 1 91 ? 0.741 -12.953 5.926 1 89.81 91 TYR A CA 1
ATOM 740 C C . TYR A 1 91 ? 0.559 -12.125 7.195 1 89.81 91 TYR A C 1
ATOM 742 O O . TYR A 1 91 ? -0.482 -11.492 7.387 1 89.81 91 TYR A O 1
ATOM 750 N N . PRO A 1 92 ? 1.57 -12.086 8.047 1 91.69 92 PRO A N 1
ATOM 751 C CA . PRO A 1 92 ? 1.397 -11.242 9.234 1 91.69 92 PRO A CA 1
ATOM 752 C C . PRO A 1 92 ? 1.159 -9.773 8.891 1 91.69 92 PRO A C 1
ATOM 754 O O . PRO A 1 92 ? 0.397 -9.094 9.578 1 91.69 92 PRO A O 1
ATOM 757 N N . LEU A 1 93 ? 1.795 -9.359 7.926 1 92.44 93 LEU A N 1
ATOM 758 C CA . LEU A 1 93 ? 1.622 -7.98 7.477 1 92.44 93 LEU A CA 1
ATOM 759 C C . LEU A 1 93 ? 0.205 -7.75 6.965 1 92.44 93 LEU A C 1
ATOM 761 O O . LEU A 1 93 ? -0.421 -6.738 7.293 1 92.44 93 LEU A O 1
ATOM 765 N N . VAL A 1 94 ? -0.294 -8.656 6.219 1 91.25 94 VAL A N 1
ATOM 766 C CA . VAL A 1 94 ? -1.642 -8.562 5.672 1 91.25 94 VAL A CA 1
ATOM 767 C C . VAL A 1 94 ? -2.664 -8.562 6.805 1 91.25 94 VAL A C 1
ATOM 769 O O . VAL A 1 94 ? -3.625 -7.789 6.781 1 91.25 94 VAL A O 1
ATOM 772 N N . GLU A 1 95 ? -2.402 -9.359 7.754 1 91.5 95 GLU A N 1
ATOM 773 C CA . GLU A 1 95 ? -3.293 -9.383 8.914 1 91.5 95 GLU A CA 1
ATOM 774 C C . GLU A 1 95 ? -3.32 -8.031 9.609 1 91.5 95 GLU A C 1
ATOM 776 O O . GLU A 1 95 ? -4.383 -7.555 10.023 1 91.5 95 GLU A O 1
ATOM 781 N N . SER A 1 96 ? -2.156 -7.469 9.773 1 93.38 96 SER A N 1
ATOM 782 C CA . SER A 1 96 ? -2.074 -6.148 10.391 1 93.38 96 SER A CA 1
ATOM 783 C C . SER A 1 96 ? -2.814 -5.105 9.562 1 93.38 96 SER A C 1
ATOM 785 O O . SER A 1 96 ? -3.477 -4.223 10.117 1 93.38 96 SER A O 1
ATOM 787 N N . LEU A 1 97 ? -2.713 -5.203 8.281 1 93.75 97 LEU A N 1
ATOM 788 C CA . LEU A 1 97 ? -3.42 -4.297 7.379 1 93.75 97 LEU A CA 1
ATOM 789 C C . LEU A 1 97 ? -4.93 -4.461 7.52 1 93.75 97 LEU A C 1
ATOM 791 O O . LEU A 1 97 ? -5.66 -3.469 7.59 1 93.75 97 LEU A O 1
ATOM 795 N N . ILE A 1 98 ? -5.355 -5.684 7.59 1 92.5 98 ILE A N 1
ATOM 796 C CA . ILE A 1 98 ? -6.777 -5.965 7.742 1 92.5 98 ILE A CA 1
ATOM 797 C C . ILE A 1 98 ? -7.289 -5.355 9.047 1 92.5 98 ILE A C 1
ATOM 799 O O . ILE A 1 98 ? -8.305 -4.652 9.047 1 92.5 98 ILE A O 1
ATOM 803 N N . ASP A 1 99 ? -6.543 -5.578 10.055 1 94.38 99 ASP A N 1
ATOM 804 C CA . ASP A 1 99 ? -6.965 -5.078 11.359 1 94.38 99 ASP A CA 1
ATOM 805 C C . ASP A 1 99 ? -7.035 -3.555 11.375 1 94.38 99 ASP A C 1
ATOM 807 O O . ASP A 1 99 ? -8 -2.973 11.867 1 94.38 99 ASP A O 1
ATOM 811 N N . TRP A 1 100 ? -6.051 -2.971 10.891 1 95.94 100 TRP A N 1
ATOM 812 C CA . TRP A 1 100 ? -6.043 -1.511 10.852 1 95.94 100 TRP A CA 1
ATOM 813 C C . TRP A 1 100 ? -7.148 -0.982 9.945 1 95.94 100 TRP A C 1
ATOM 815 O O . TRP A 1 100 ? -7.785 0.026 10.258 1 95.94 100 TRP A O 1
ATOM 825 N N . GLY A 1 101 ? -7.309 -1.622 8.805 1 94.81 101 GLY A N 1
ATOM 826 C CA . GLY A 1 101 ? -8.383 -1.229 7.902 1 94.81 101 GLY A CA 1
ATOM 827 C C . GLY A 1 101 ? -9.75 -1.266 8.555 1 94.81 101 GLY A C 1
ATOM 828 O O . GLY A 1 101 ? -10.562 -0.365 8.344 1 94.81 101 GLY A O 1
ATOM 829 N N . LYS A 1 102 ? -9.969 -2.301 9.297 1 94.75 102 LYS A N 1
ATOM 830 C CA . LYS A 1 102 ? -11.219 -2.41 10.039 1 94.75 102 LYS A CA 1
ATOM 831 C C . LYS A 1 102 ? -11.398 -1.238 11 1 94.75 102 LYS A C 1
ATOM 833 O O . LYS A 1 102 ? -12.469 -0.632 11.055 1 94.75 102 LYS A O 1
ATOM 838 N N . GLN A 1 103 ? -10.367 -0.958 11.711 1 95.5 103 GLN A N 1
ATOM 839 C CA . GLN A 1 103 ? -10.406 0.157 12.648 1 95.5 103 GLN A CA 1
ATOM 840 C C . GLN A 1 103 ? -10.594 1.485 11.922 1 95.5 103 GLN A C 1
ATOM 842 O O . GLN A 1 103 ? -11.336 2.352 12.383 1 95.5 103 GLN A O 1
ATOM 847 N N . HIS A 1 104 ? -9.93 1.637 10.797 1 96.5 104 HIS A N 1
ATOM 848 C CA . HIS A 1 104 ? -9.984 2.877 10.031 1 96.5 104 HIS A CA 1
ATOM 849 C C . HIS A 1 104 ? -11.398 3.152 9.531 1 96.5 104 HIS A C 1
ATOM 851 O O . HIS A 1 104 ? -11.852 4.297 9.547 1 96.5 104 HIS A O 1
ATOM 857 N N . ARG A 1 105 ? -12.031 2.162 9.109 1 93.81 105 ARG A N 1
ATOM 858 C CA . ARG A 1 105 ? -13.398 2.336 8.641 1 93.81 105 ARG A CA 1
ATOM 859 C C . ARG A 1 105 ? -14.289 2.889 9.742 1 93.81 105 ARG A C 1
ATOM 861 O O . ARG A 1 105 ? -15.195 3.688 9.484 1 93.81 105 ARG A O 1
ATOM 868 N N . LYS A 1 106 ? -14.062 2.484 10.922 1 94.38 106 LYS A N 1
ATOM 869 C CA . LYS A 1 106 ? -14.828 2.982 12.055 1 94.38 106 LYS A CA 1
ATOM 870 C C . LYS A 1 106 ? -14.555 4.465 12.297 1 94.38 106 LYS A C 1
ATOM 872 O O . LYS A 1 106 ? -15.445 5.207 12.719 1 94.38 106 LYS A O 1
ATOM 877 N N . VAL A 1 107 ? -13.367 4.832 12.039 1 92.5 107 VAL A N 1
ATOM 878 C CA . VAL A 1 107 ? -12.945 6.203 12.297 1 92.5 107 VAL A CA 1
ATOM 879 C C . VAL A 1 107 ? -13.508 7.129 11.219 1 92.5 107 VAL A C 1
ATOM 881 O O . VAL A 1 107 ? -13.953 8.242 11.516 1 92.5 107 VAL A O 1
ATOM 884 N N . ILE A 1 108 ? -13.547 6.664 9.953 1 90.44 108 ILE A N 1
ATOM 885 C CA . ILE A 1 108 ? -13.977 7.551 8.875 1 90.44 108 ILE A CA 1
ATOM 886 C C . ILE A 1 108 ? -15.5 7.5 8.742 1 90.44 108 ILE A C 1
ATOM 888 O O . ILE A 1 108 ? -16.109 8.383 8.133 1 90.44 108 ILE A O 1
ATOM 892 N N . ALA A 1 109 ? -16.156 6.422 9.008 1 80.81 109 ALA A N 1
ATOM 893 C CA . ALA A 1 109 ? -17.609 6.309 8.969 1 80.81 109 ALA A CA 1
ATOM 894 C C . ALA A 1 109 ? -18.25 7.289 9.945 1 80.81 109 ALA A C 1
ATOM 896 O O . ALA A 1 109 ? -19.438 7.621 9.805 1 80.81 109 ALA A O 1
ATOM 897 N N . ILE A 1 110 ? -17.562 7.82 10.766 1 55.47 110 ILE A N 1
ATOM 898 C CA . ILE A 1 110 ? -18.188 8.75 11.703 1 55.47 110 ILE A CA 1
ATOM 899 C C . ILE A 1 110 ? -18.266 10.133 11.07 1 55.47 110 ILE A C 1
ATOM 901 O O . ILE A 1 110 ? -17.297 10.609 10.469 1 55.47 110 ILE A O 1
ATOM 905 N N . MET B 1 1 ? -4.57 -19.547 10.945 1 38.81 1 MET B N 1
ATOM 906 C CA . MET B 1 1 ? -5.18 -19.578 9.617 1 38.81 1 MET B CA 1
ATOM 907 C C . MET B 1 1 ? -5.309 -18.172 9.055 1 38.81 1 MET B C 1
ATOM 909 O O . MET B 1 1 ? -5.719 -17.25 9.758 1 38.81 1 MET B O 1
ATOM 913 N N . CYS B 1 2 ? -4.422 -17.828 8.18 1 47.47 2 CYS B N 1
ATOM 914 C CA . CYS B 1 2 ? -4.457 -16.484 7.633 1 47.47 2 CYS B CA 1
ATOM 915 C C . CYS B 1 2 ? -5.879 -16.078 7.262 1 47.47 2 CYS B C 1
ATOM 917 O O . CYS B 1 2 ? -6.523 -16.75 6.445 1 47.47 2 CYS B O 1
ATOM 919 N N . THR B 1 3 ? -6.637 -15.578 8.117 1 52.16 3 THR B N 1
ATOM 920 C CA . THR B 1 3 ? -7.984 -15.078 7.871 1 52.16 3 THR B CA 1
ATOM 921 C C . THR B 1 3 ? -8.07 -14.414 6.5 1 52.16 3 THR B C 1
ATOM 923 O O . THR B 1 3 ? -9.164 -14.039 6.055 1 52.16 3 THR B O 1
ATOM 926 N N . TYR B 1 4 ? -6.895 -14.086 5.914 1 53.38 4 TYR B N 1
ATOM 927 C CA . TYR B 1 4 ? -6.852 -13.422 4.617 1 53.38 4 TYR B CA 1
ATOM 928 C C . TYR B 1 4 ? -7.492 -14.289 3.539 1 53.38 4 TYR B C 1
ATOM 930 O O . TYR B 1 4 ? -7.711 -13.828 2.416 1 53.38 4 TYR B O 1
ATOM 938 N N . LYS B 1 5 ? -7.809 -15.539 4.059 1 60.16 5 LYS B N 1
ATOM 939 C CA . LYS B 1 5 ? -8.375 -16.453 3.07 1 60.16 5 LYS B CA 1
ATOM 940 C C . LYS B 1 5 ? -9.82 -16.078 2.744 1 60.16 5 LYS B C 1
ATOM 942 O O . LYS B 1 5 ? -10.352 -16.484 1.706 1 60.16 5 LYS B O 1
ATOM 947 N N . ASN B 1 6 ? -10.148 -15.156 3.682 1 65.31 6 ASN B N 1
ATOM 948 C CA . ASN B 1 6 ? -11.531 -14.758 3.438 1 65.31 6 ASN B CA 1
ATOM 949 C C . ASN B 1 6 ? -11.609 -13.5 2.57 1 65.31 6 ASN B C 1
ATOM 951 O O . ASN B 1 6 ? -11.039 -12.469 2.92 1 65.31 6 ASN B O 1
ATOM 955 N N . LYS B 1 7 ? -12.156 -13.664 1.439 1 70.62 7 LYS B N 1
ATOM 956 C CA . LYS B 1 7 ? -12.336 -12.625 0.424 1 70.62 7 LYS B CA 1
ATOM 957 C C . LYS B 1 7 ? -12.891 -11.344 1.037 1 70.62 7 LYS B C 1
ATOM 959 O O . LYS B 1 7 ? -12.5 -10.242 0.646 1 70.62 7 LYS B O 1
ATOM 964 N N . GLU B 1 8 ? -13.633 -11.5 2.107 1 78.38 8 GLU B N 1
ATOM 965 C CA . GLU B 1 8 ? -14.289 -10.328 2.68 1 78.38 8 GLU B CA 1
ATOM 966 C C . GLU B 1 8 ? -13.297 -9.477 3.463 1 78.38 8 GLU B C 1
ATOM 968 O O . GLU B 1 8 ? -13.406 -8.242 3.486 1 78.38 8 GLU B O 1
ATOM 973 N N . ASP B 1 9 ? -12.289 -10.117 3.998 1 86.31 9 ASP B N 1
ATOM 974 C CA . ASP B 1 9 ? -11.336 -9.391 4.832 1 86.31 9 ASP B CA 1
ATOM 975 C C . ASP B 1 9 ? -10.312 -8.648 3.975 1 86.31 9 ASP B C 1
ATOM 977 O O . ASP B 1 9 ? -9.711 -7.672 4.426 1 86.31 9 ASP B O 1
ATOM 981 N N . ILE B 1 10 ? -10.289 -8.969 2.727 1 84.88 10 ILE B N 1
ATOM 982 C CA . ILE B 1 10 ? -9.281 -8.398 1.841 1 84.88 10 ILE B CA 1
ATOM 983 C C . ILE B 1 10 ? -9.617 -6.934 1.557 1 84.88 10 ILE B C 1
ATOM 985 O O . ILE B 1 10 ? -8.719 -6.113 1.356 1 84.88 10 ILE B O 1
ATOM 989 N N . LYS B 1 11 ? -10.891 -6.664 1.617 1 87.56 11 LYS B N 1
ATOM 990 C CA . LYS B 1 11 ? -11.312 -5.289 1.367 1 87.56 11 LYS B CA 1
ATOM 991 C C . LYS B 1 11 ? -10.727 -4.34 2.41 1 87.56 11 LYS B C 1
ATOM 993 O O . LYS B 1 11 ? -10.438 -3.18 2.109 1 87.56 11 LYS B O 1
ATOM 998 N N . TYR B 1 12 ? -10.547 -4.82 3.637 1 92 12 TYR B N 1
ATOM 999 C CA . TYR B 1 12 ? -9.977 -3.998 4.699 1 92 12 TYR B CA 1
ATOM 1000 C C . TYR B 1 12 ? -8.484 -3.791 4.484 1 92 12 TYR B C 1
ATOM 1002 O O . TYR B 1 12 ? -7.957 -2.709 4.75 1 92 12 TYR B O 1
ATOM 1010 N N . ALA B 1 13 ? -7.848 -4.828 4.059 1 91.69 13 ALA B N 1
ATOM 1011 C CA . ALA B 1 13 ? -6.438 -4.672 3.703 1 91.69 13 ALA B CA 1
ATOM 1012 C C . ALA B 1 13 ? -6.266 -3.68 2.559 1 91.69 13 ALA B C 1
ATOM 1014 O O . ALA B 1 13 ? -5.355 -2.852 2.578 1 91.69 13 ALA B O 1
ATOM 1015 N N . ALA B 1 14 ? -7.199 -3.754 1.608 1 89.5 14 ALA B N 1
ATOM 1016 C CA . ALA B 1 14 ? -7.172 -2.836 0.474 1 89.5 14 ALA B CA 1
ATOM 1017 C C . ALA B 1 14 ? -7.379 -1.395 0.931 1 89.5 14 ALA B C 1
ATOM 1019 O O . ALA B 1 14 ? -6.707 -0.48 0.45 1 89.5 14 ALA B O 1
ATOM 1020 N N . ASP B 1 15 ? -8.289 -1.216 1.837 1 90.81 15 ASP B N 1
ATOM 1021 C CA . ASP B 1 15 ? -8.516 0.107 2.408 1 90.81 15 ASP B CA 1
ATOM 1022 C C . ASP B 1 15 ? -7.254 0.637 3.088 1 90.81 15 ASP B C 1
ATOM 1024 O O . ASP B 1 15 ? -6.895 1.804 2.918 1 90.81 15 ASP B O 1
ATOM 1028 N N . ALA B 1 16 ? -6.68 -0.237 3.889 1 93.62 16 ALA B N 1
ATOM 1029 C CA . ALA B 1 16 ? -5.457 0.153 4.586 1 93.62 16 ALA B CA 1
ATOM 1030 C C . ALA B 1 16 ? -4.355 0.527 3.6 1 93.62 16 ALA B C 1
ATOM 1032 O O . ALA B 1 16 ? -3.686 1.55 3.766 1 93.62 16 ALA B O 1
ATOM 1033 N N . LEU B 1 17 ? -4.227 -0.275 2.602 1 92.31 17 LEU B N 1
ATOM 1034 C CA . LEU B 1 17 ? -3.205 -0.012 1.592 1 92.31 17 LEU B CA 1
ATOM 1035 C C . LEU B 1 17 ? -3.498 1.287 0.85 1 92.31 17 LEU B C 1
ATOM 1037 O O . LEU B 1 17 ? -2.582 2.061 0.559 1 92.31 17 LEU B O 1
ATOM 1041 N N . TYR B 1 18 ? -4.703 1.535 0.594 1 89.75 18 TYR B N 1
ATOM 1042 C CA . TYR B 1 18 ? -5.105 2.773 -0.061 1 89.75 18 TYR B CA 1
ATOM 1043 C C . TYR B 1 18 ? -4.68 3.988 0.754 1 89.75 18 TYR B C 1
ATOM 1045 O O . TYR B 1 18 ? -4.156 4.961 0.205 1 89.75 18 TYR B O 1
ATOM 1053 N N . VAL B 1 19 ? -4.879 3.904 2.012 1 93 19 VAL B N 1
ATOM 1054 C CA . VAL B 1 19 ? -4.578 5.02 2.904 1 93 19 VAL B CA 1
ATOM 1055 C C . VAL B 1 19 ? -3.066 5.176 3.045 1 93 19 VAL B C 1
ATOM 1057 O O . VAL B 1 19 ? -2.557 6.297 3.119 1 93 19 VAL B O 1
ATOM 1060 N N . LEU B 1 20 ? -2.406 4.078 3.018 1 91.94 20 LEU B N 1
ATOM 1061 C CA . LEU B 1 20 ? -0.99 4.109 3.361 1 91.94 20 LEU B CA 1
ATOM 1062 C C . LEU B 1 20 ? -0.13 4.238 2.107 1 91.94 20 LEU B C 1
ATOM 1064 O O . LEU B 1 20 ? 1.05 4.586 2.191 1 91.94 20 LEU B O 1
ATOM 1068 N N . SER B 1 21 ? -0.887 3.84 1.071 1 88.12 21 SER B N 1
ATOM 1069 C CA . SER B 1 21 ? -0.115 3.814 -0.166 1 88.12 21 SER B CA 1
ATOM 1070 C C . SER B 1 21 ? -0.061 5.195 -0.813 1 88.12 21 SER B C 1
ATOM 1072 O O . SER B 1 21 ? -0.997 5.984 -0.679 1 88.12 21 SER B O 1
ATOM 1074 N N . GLY B 1 22 ? 1.098 5.762 -1.165 1 86.38 22 GLY B N 1
ATOM 1075 C CA . GLY B 1 22 ? 1.403 7.02 -1.826 1 86.38 22 GLY B CA 1
ATOM 1076 C C . GLY B 1 22 ? 2.893 7.281 -1.949 1 86.38 22 GLY B C 1
ATOM 1077 O O . GLY B 1 22 ? 3.654 7.02 -1.016 1 86.38 22 GLY B O 1
ATOM 1078 N N . LYS B 1 23 ? 3.117 7.668 -3.07 1 85.12 23 LYS B N 1
ATOM 1079 C CA . LYS B 1 23 ? 4.535 7.895 -3.334 1 85.12 23 LYS B CA 1
ATOM 1080 C C . LYS B 1 23 ? 5.133 8.875 -2.328 1 85.12 23 LYS B C 1
ATOM 1082 O O . LYS B 1 23 ? 6.281 8.719 -1.91 1 85.12 23 LYS B O 1
ATOM 1087 N N . TRP B 1 24 ? 4.375 9.758 -1.902 1 91.5 24 TRP B N 1
ATOM 1088 C CA . TRP B 1 24 ? 4.887 10.859 -1.096 1 91.5 24 TRP B CA 1
ATOM 1089 C C . TRP B 1 24 ? 4.355 10.781 0.332 1 91.5 24 TRP B C 1
ATOM 1091 O O . TRP B 1 24 ? 4.832 11.5 1.218 1 91.5 24 TRP B O 1
ATOM 1101 N N . ARG B 1 25 ? 3.418 9.914 0.586 1 91.31 25 ARG B N 1
ATOM 1102 C CA . ARG B 1 25 ? 2.65 9.898 1.827 1 91.31 25 ARG B CA 1
ATOM 1103 C C . ARG B 1 25 ? 3.57 9.812 3.039 1 91.31 25 ARG B C 1
ATOM 1105 O O . ARG B 1 25 ? 3.504 10.664 3.936 1 91.31 25 ARG B O 1
ATOM 1112 N N . MET B 1 26 ? 4.422 8.938 3.012 1 89.56 26 MET B N 1
ATOM 1113 C CA . MET B 1 26 ? 5.305 8.734 4.156 1 89.56 26 MET B CA 1
ATOM 1114 C C . MET B 1 26 ? 6.273 9.898 4.309 1 89.56 26 MET B C 1
ATOM 1116 O O . MET B 1 26 ? 6.637 10.266 5.43 1 89.56 26 MET B O 1
ATOM 1120 N N . TYR B 1 27 ? 6.695 10.445 3.227 1 90.94 27 TYR B N 1
ATOM 1121 C CA . TYR B 1 27 ? 7.598 11.594 3.275 1 90.94 27 TYR B CA 1
ATOM 1122 C C . TYR B 1 27 ? 6.902 12.805 3.881 1 90.94 27 TYR B C 1
ATOM 1124 O O . TYR B 1 27 ? 7.516 13.562 4.637 1 90.94 27 TYR B O 1
ATOM 1132 N N . VAL B 1 28 ? 5.652 12.898 3.521 1 94.69 28 VAL B N 1
ATOM 1133 C CA . VAL B 1 28 ? 4.879 14 4.074 1 94.69 28 VAL B CA 1
ATOM 1134 C C . VAL B 1 28 ? 4.691 13.805 5.574 1 94.69 28 VAL B C 1
ATOM 1136 O O . VAL B 1 28 ? 4.852 14.75 6.355 1 94.69 28 VAL B O 1
ATOM 1139 N N . ILE B 1 29 ? 4.422 12.641 6.008 1 92.88 29 ILE B N 1
ATOM 1140 C CA . ILE B 1 29 ? 4.234 12.32 7.422 1 92.88 29 ILE B CA 1
ATOM 1141 C C . ILE B 1 29 ? 5.516 12.633 8.195 1 92.88 29 ILE B C 1
ATOM 1143 O O . ILE B 1 29 ? 5.477 13.297 9.234 1 92.88 29 ILE B O 1
ATOM 1147 N N . ILE B 1 30 ? 6.582 12.266 7.645 1 90.62 30 ILE B N 1
ATOM 1148 C CA . ILE B 1 30 ? 7.867 12.477 8.305 1 90.62 30 ILE B CA 1
ATOM 1149 C C . ILE B 1 30 ? 8.172 13.977 8.375 1 90.62 30 ILE B C 1
ATOM 1151 O O . ILE B 1 30 ? 8.68 14.461 9.383 1 90.62 30 ILE B O 1
ATOM 1155 N N . ALA B 1 31 ? 7.965 14.625 7.27 1 93.56 31 ALA B N 1
ATOM 1156 C CA . ALA B 1 31 ? 8.195 16.062 7.234 1 93.56 31 ALA B CA 1
ATOM 1157 C C . ALA B 1 31 ? 7.422 16.766 8.344 1 93.56 31 ALA B C 1
ATOM 1159 O O . ALA B 1 31 ? 7.984 17.578 9.086 1 93.56 31 ALA B O 1
ATOM 1160 N N . ILE B 1 32 ? 6.164 16.406 8.492 1 95.31 32 ILE B N 1
ATOM 1161 C CA . ILE B 1 32 ? 5.316 17.047 9.5 1 95.31 32 ILE B CA 1
ATOM 1162 C C . ILE B 1 32 ? 5.766 16.609 10.898 1 95.31 32 ILE B C 1
ATOM 1164 O O . ILE B 1 32 ? 5.812 17.438 11.82 1 95.31 32 ILE B O 1
ATOM 1168 N N . TYR B 1 33 ? 6.062 15.398 11.008 1 91.25 33 TYR B N 1
ATOM 1169 C CA . TYR B 1 33 ? 6.57 14.875 12.273 1 91.25 33 TYR B CA 1
ATOM 1170 C C . TYR B 1 33 ? 7.805 15.648 12.727 1 91.25 33 TYR B C 1
ATOM 1172 O O . TYR B 1 33 ? 7.973 15.914 13.922 1 91.25 33 TYR B O 1
ATOM 1180 N N . ASN B 1 34 ? 8.609 16.047 11.805 1 91.94 34 ASN B N 1
ATOM 1181 C CA . ASN B 1 34 ? 9.875 16.703 12.102 1 91.94 34 ASN B CA 1
ATOM 1182 C C . ASN B 1 34 ? 9.68 18.203 12.297 1 91.94 34 ASN B C 1
ATOM 1184 O O . ASN B 1 34 ? 10.656 18.953 12.422 1 91.94 34 ASN B O 1
ATOM 1188 N N . GLY B 1 35 ? 8.484 18.688 12.18 1 94.38 35 GLY B N 1
ATOM 1189 C CA . GLY B 1 35 ? 8.227 20.062 12.602 1 94.38 35 GLY B CA 1
ATOM 1190 C C . GLY B 1 35 ? 7.891 20.984 11.453 1 94.38 35 GLY B C 1
ATOM 1191 O O . GLY B 1 35 ? 7.754 22.203 11.648 1 94.38 35 GLY B O 1
ATOM 1192 N N . ASN B 1 36 ? 7.855 20.453 10.266 1 96.62 36 ASN B N 1
ATOM 1193 C CA . ASN B 1 36 ? 7.402 21.266 9.141 1 96.62 36 ASN B CA 1
ATOM 1194 C C . ASN B 1 36 ? 5.883 21.297 9.055 1 96.62 36 ASN B C 1
ATOM 1196 O O . ASN B 1 36 ? 5.254 20.297 8.688 1 96.62 36 ASN B O 1
ATOM 1200 N N . HIS B 1 37 ? 5.297 22.438 9.312 1 97.44 37 HIS B N 1
ATOM 1201 C CA . HIS B 1 37 ? 3.848 22.453 9.469 1 97.44 37 HIS B CA 1
ATOM 1202 C C . HIS B 1 37 ? 3.191 23.328 8.414 1 97.44 37 HIS B C 1
ATOM 1204 O O . HIS B 1 37 ? 1.969 23.312 8.25 1 97.44 37 HIS B O 1
ATOM 1210 N N . ARG B 1 38 ? 3.936 24.109 7.707 1 97.31 38 ARG B N 1
ATOM 1211 C CA . ARG B 1 38 ? 3.383 24.938 6.645 1 97.31 38 ARG B CA 1
ATOM 1212 C C . ARG B 1 38 ? 3.619 24.312 5.277 1 97.31 38 ARG B C 1
ATOM 1214 O O . ARG B 1 38 ? 4.59 23.578 5.086 1 97.31 38 ARG B O 1
ATOM 1221 N N . TYR B 1 39 ? 2.752 24.672 4.332 1 97.62 39 TYR B N 1
ATOM 1222 C CA . TYR B 1 39 ? 2.738 24.047 3.01 1 97.62 39 TYR B CA 1
ATOM 1223 C C . TYR B 1 39 ? 4.109 24.125 2.352 1 97.62 39 TYR B C 1
ATOM 1225 O O . TYR B 1 39 ? 4.672 23.109 1.946 1 97.62 39 TYR B O 1
ATOM 1233 N N . ARG B 1 40 ? 4.633 25.281 2.375 1 97.12 40 ARG B N 1
ATOM 1234 C CA . ARG B 1 40 ? 5.906 25.5 1.702 1 97.12 40 ARG B CA 1
ATOM 1235 C C . ARG B 1 40 ? 7.043 24.797 2.436 1 97.12 40 ARG B C 1
ATOM 1237 O O . ARG B 1 40 ? 7.98 24.297 1.81 1 97.12 40 ARG B O 1
ATOM 1244 N N . GLU B 1 41 ? 6.98 24.812 3.777 1 97.31 41 GLU B N 1
ATOM 1245 C CA . GLU B 1 41 ? 7.98 24.125 4.578 1 97.31 41 GLU B CA 1
ATOM 1246 C C . GLU B 1 41 ? 8 22.625 4.262 1 97.31 41 GLU B C 1
ATOM 1248 O O . GLU B 1 41 ? 9.07 22.031 4.125 1 97.31 41 GLU B O 1
ATOM 1253 N N . ILE B 1 42 ? 6.855 22.078 4.156 1 97.69 42 ILE B N 1
ATOM 1254 C CA . ILE B 1 42 ? 6.727 20.656 3.852 1 97.69 42 ILE B CA 1
ATOM 1255 C C . ILE B 1 42 ? 7.273 20.375 2.453 1 97.69 42 ILE B C 1
ATOM 1257 O O . ILE B 1 42 ? 8.102 19.469 2.273 1 97.69 42 ILE B O 1
ATOM 1261 N N . ALA B 1 43 ? 6.879 21.156 1.521 1 97.81 43 ALA B N 1
ATOM 1262 C CA . ALA B 1 43 ? 7.309 21 0.135 1 97.81 43 ALA B CA 1
ATOM 1263 C C . ALA B 1 43 ? 8.828 21.047 0.023 1 97.81 43 ALA B C 1
ATOM 1265 O O . ALA B 1 43 ? 9.438 20.203 -0.632 1 97.81 43 ALA B O 1
ATOM 1266 N N . LYS B 1 44 ? 9.43 21.969 0.714 1 97 44 LYS B N 1
ATOM 1267 C CA . LYS B 1 44 ? 10.875 22.203 0.632 1 97 44 LYS B CA 1
ATOM 1268 C C . LYS B 1 44 ? 11.641 21.047 1.268 1 97 44 LYS B C 1
ATOM 1270 O O . LYS B 1 44 ? 12.773 20.75 0.863 1 97 44 LYS B O 1
ATOM 1275 N N . SER B 1 45 ? 11.023 20.422 2.172 1 94.62 45 SER B N 1
ATOM 1276 C CA . SER B 1 45 ? 11.711 19.375 2.924 1 94.62 45 SER B CA 1
ATOM 1277 C C . SER B 1 45 ? 11.703 18.047 2.16 1 94.62 45 SER B C 1
ATOM 1279 O O . SER B 1 45 ? 12.406 17.109 2.535 1 94.62 45 SER B O 1
ATOM 1281 N N . ILE B 1 46 ? 10.953 17.938 1.109 1 93.81 46 ILE B N 1
ATOM 1282 C CA . ILE B 1 46 ? 10.828 16.703 0.343 1 93.81 46 ILE B CA 1
ATOM 1283 C C . ILE B 1 46 ? 11.359 16.922 -1.073 1 93.81 46 ILE B C 1
ATOM 1285 O O . ILE B 1 46 ? 10.703 17.562 -1.895 1 93.81 46 ILE B O 1
ATOM 1289 N N . SER B 1 47 ? 12.406 16.297 -1.349 1 93.69 47 SER B N 1
ATOM 1290 C CA . SER B 1 47 ? 13.039 16.469 -2.654 1 93.69 47 SER B CA 1
ATOM 1291 C C . SER B 1 47 ? 12.211 15.812 -3.756 1 93.69 47 SER B C 1
ATOM 1293 O O . SER B 1 47 ? 11.828 14.648 -3.65 1 93.69 47 SER B O 1
ATOM 1295 N N . GLY B 1 48 ? 11.875 16.656 -4.746 1 95.12 48 GLY B N 1
ATOM 1296 C CA . GLY B 1 48 ? 11.273 16.094 -5.945 1 95.12 48 GLY B CA 1
ATOM 1297 C C . GLY B 1 48 ? 9.758 16.156 -5.934 1 95.12 48 GLY B C 1
ATOM 1298 O O . GLY B 1 48 ? 9.117 15.891 -6.953 1 95.12 48 GLY B O 1
ATOM 1299 N N . ILE B 1 49 ? 9.227 16.531 -4.84 1 96.06 49 ILE B N 1
ATOM 1300 C CA . ILE B 1 49 ? 7.77 16.594 -4.797 1 96.06 49 ILE B CA 1
ATOM 1301 C C . ILE B 1 49 ? 7.293 17.875 -5.469 1 96.06 49 ILE B C 1
ATOM 1303 O O . ILE B 1 49 ? 7.906 18.938 -5.309 1 96.06 49 ILE B O 1
ATOM 1307 N N . THR B 1 50 ? 6.273 17.734 -6.238 1 97.44 50 THR B N 1
ATOM 1308 C CA . THR B 1 50 ? 5.652 18.922 -6.812 1 97.44 50 THR B CA 1
ATOM 1309 C C . THR B 1 50 ? 4.559 19.453 -5.895 1 97.44 50 THR B C 1
ATOM 1311 O O . THR B 1 50 ? 4.086 18.734 -5.004 1 97.44 50 THR B O 1
ATOM 1314 N N . PHE B 1 51 ? 4.164 20.672 -6.129 1 97.31 51 PHE B N 1
ATOM 1315 C CA . PHE B 1 51 ? 3.107 21.281 -5.336 1 97.31 51 PHE B CA 1
ATOM 1316 C C . PHE B 1 51 ? 1.788 20.547 -5.523 1 97.31 51 PHE B C 1
ATOM 1318 O O . PHE B 1 51 ? 1.054 20.328 -4.559 1 97.31 51 PHE B O 1
ATOM 1325 N N . ALA B 1 52 ? 1.522 20.172 -6.707 1 97.56 52 ALA B N 1
ATOM 1326 C CA . ALA B 1 52 ? 0.297 19.438 -7.004 1 97.56 52 ALA B CA 1
ATOM 1327 C C . ALA B 1 52 ? 0.242 18.125 -6.223 1 97.56 52 ALA B C 1
ATOM 1329 O O . ALA B 1 52 ? -0.792 17.797 -5.641 1 97.56 52 ALA B O 1
ATOM 1330 N N . MET B 1 53 ? 1.343 17.422 -6.168 1 97.62 53 MET B N 1
ATOM 1331 C CA . MET B 1 53 ? 1.41 16.141 -5.469 1 97.62 53 MET B CA 1
ATOM 1332 C C . MET B 1 53 ? 1.289 16.344 -3.963 1 97.62 53 MET B C 1
ATOM 1334 O O . MET B 1 53 ? 0.634 15.555 -3.281 1 97.62 53 MET B O 1
ATOM 1338 N N . LEU B 1 54 ? 1.949 17.375 -3.514 1 98.12 54 LEU B N 1
ATOM 1339 C CA . LEU B 1 54 ? 1.833 17.672 -2.09 1 98.12 54 LEU B CA 1
ATOM 1340 C C . LEU B 1 54 ? 0.389 17.984 -1.714 1 98.12 54 LEU B C 1
ATOM 1342 O O . LEU B 1 54 ? -0.123 17.469 -0.716 1 98.12 54 LEU B O 1
ATOM 1346 N N . SER B 1 55 ? -0.258 18.828 -2.453 1 97.94 55 SER B N 1
ATOM 1347 C CA . SER B 1 55 ? -1.647 19.188 -2.18 1 97.94 55 SER B CA 1
ATOM 1348 C C . SER B 1 55 ? -2.533 17.938 -2.135 1 97.94 55 SER B C 1
ATOM 1350 O O . SER B 1 55 ? -3.35 17.797 -1.223 1 97.94 55 SER B O 1
ATOM 1352 N N . ARG B 1 56 ? -2.334 17.078 -3.029 1 97 56 ARG B N 1
ATOM 1353 C CA . ARG B 1 56 ? -3.107 15.852 -3.1 1 97 56 ARG B CA 1
ATOM 1354 C C . ARG B 1 56 ? -2.865 14.984 -1.868 1 97 56 ARG B C 1
ATOM 1356 O O . ARG B 1 56 ? -3.809 14.43 -1.299 1 97 56 ARG B O 1
ATOM 1363 N N . GLU B 1 57 ? -1.615 14.867 -1.467 1 97.19 57 GLU B N 1
ATOM 1364 C CA . GLU B 1 57 ? -1.282 14.055 -0.297 1 97.19 57 GLU B CA 1
ATOM 1365 C C . GLU B 1 57 ? -1.914 14.633 0.968 1 97.19 57 GLU B C 1
ATOM 1367 O O . GLU B 1 57 ? -2.531 13.898 1.746 1 97.19 57 GLU B O 1
ATOM 1372 N N . LEU B 1 58 ? -1.774 15.938 1.104 1 97.94 58 LEU B N 1
ATOM 1373 C CA . LEU B 1 58 ? -2.311 16.578 2.299 1 97.94 58 LEU B CA 1
ATOM 1374 C C . LEU B 1 58 ? -3.832 16.469 2.34 1 97.94 58 LEU B C 1
ATOM 1376 O O . LEU B 1 58 ? -4.41 16.203 3.395 1 97.94 58 LEU B O 1
ATOM 1380 N N . GLU B 1 59 ? -4.457 16.672 1.193 1 97.56 59 GLU B N 1
ATOM 1381 C CA . GLU B 1 59 ? -5.906 16.516 1.114 1 97.56 59 GLU B CA 1
ATOM 1382 C C . GLU B 1 59 ? -6.34 15.102 1.469 1 97.56 59 GLU B C 1
ATOM 1384 O O . GLU B 1 59 ? -7.238 14.906 2.289 1 97.56 59 GLU B O 1
ATOM 1389 N N . SER B 1 60 ? -5.738 14.164 0.863 1 96.69 60 SER B N 1
ATOM 1390 C CA . SER B 1 60 ? -6.047 12.766 1.131 1 96.69 60 SER B CA 1
ATOM 1391 C C . SER B 1 60 ? -5.828 12.422 2.602 1 96.69 60 SER B C 1
ATOM 1393 O O . SER B 1 60 ? -6.652 11.742 3.213 1 96.69 60 SER B O 1
ATOM 1395 N N . MET B 1 61 ? -4.75 12.898 3.135 1 97.19 61 MET B N 1
ATOM 1396 C CA . MET B 1 61 ? -4.422 12.609 4.527 1 97.19 61 MET B CA 1
ATOM 1397 C C . MET B 1 61 ? -5.426 13.266 5.473 1 97.19 61 MET B C 1
ATOM 1399 O O . MET B 1 61 ? -5.762 12.703 6.516 1 97.19 61 MET B O 1
ATOM 1403 N N . GLU B 1 62 ? -5.836 14.438 5.113 1 97.31 62 GLU B N 1
ATOM 1404 C CA . GLU B 1 62 ? -6.863 15.102 5.91 1 97.31 62 GLU B CA 1
ATOM 1405 C C . GLU B 1 62 ? -8.18 14.336 5.859 1 97.31 62 GLU B C 1
ATOM 1407 O O . GLU B 1 62 ? -8.805 14.078 6.891 1 97.31 62 GLU B O 1
ATOM 1412 N N . LEU B 1 63 ? -8.594 13.906 4.68 1 95.88 63 LEU B N 1
ATOM 1413 C CA . LEU B 1 63 ? -9.828 13.148 4.484 1 95.88 63 LEU B CA 1
ATOM 1414 C C . LEU B 1 63 ? -9.781 11.828 5.238 1 95.88 63 LEU B C 1
ATOM 1416 O O . LEU B 1 63 ? -10.812 11.359 5.73 1 95.88 63 LEU B O 1
ATOM 1420 N N . ASN B 1 64 ? -8.633 11.281 5.398 1 96.56 64 ASN B N 1
ATOM 1421 C CA . ASN B 1 64 ? -8.484 9.992 6.07 1 96.56 64 ASN B CA 1
ATOM 1422 C C . ASN B 1 64 ? -8.086 10.164 7.531 1 96.56 64 ASN B C 1
ATOM 1424 O O . ASN B 1 64 ? -7.633 9.219 8.172 1 96.56 64 ASN B O 1
ATOM 1428 N N . LYS B 1 65 ? -8.086 11.422 7.977 1 97.25 65 LYS B N 1
ATOM 1429 C CA . LYS B 1 65 ? -7.98 11.766 9.391 1 97.25 65 LYS B CA 1
ATOM 1430 C C . LYS B 1 65 ? -6.555 11.57 9.898 1 97.25 65 LYS B C 1
ATOM 1432 O O . LYS B 1 65 ? -6.34 11.391 11.102 1 97.25 65 LYS B O 1
ATOM 1437 N N . LEU B 1 66 ? -5.66 11.602 9.031 1 96.69 66 LEU B N 1
ATOM 1438 C CA . LEU B 1 66 ? -4.262 11.438 9.414 1 96.69 66 LEU B CA 1
ATOM 1439 C C . LEU B 1 66 ? -3.617 12.781 9.719 1 96.69 66 LEU B C 1
ATOM 1441 O O . LEU B 1 66 ? -2.678 12.859 10.508 1 96.69 66 LEU B O 1
ATOM 1445 N N . VAL B 1 67 ? -4.125 13.836 9.07 1 97.69 67 VAL B N 1
ATOM 1446 C CA . VAL B 1 67 ? -3.586 15.188 9.203 1 97.69 67 VAL B CA 1
ATOM 1447 C C . VAL B 1 67 ? -4.707 16.156 9.578 1 97.69 67 VAL B C 1
ATOM 1449 O O . VAL B 1 67 ? -5.848 15.992 9.141 1 97.69 67 VAL B O 1
ATOM 1452 N N . ILE B 1 68 ? -4.355 17.094 10.43 1 98.12 68 ILE B N 1
ATOM 1453 C CA . ILE B 1 68 ? -5.266 18.172 10.797 1 98.12 68 ILE B CA 1
ATOM 1454 C C . ILE B 1 68 ? -4.812 19.484 10.148 1 98.12 68 ILE B C 1
ATOM 1456 O O . ILE B 1 68 ? -3.654 19.875 10.281 1 98.12 68 ILE B O 1
ATOM 1460 N N . ARG B 1 69 ? -5.668 19.984 9.359 1 97 69 ARG B N 1
ATOM 1461 C CA . ARG B 1 69 ? -5.441 21.297 8.758 1 97 69 ARG B CA 1
ATOM 1462 C C . ARG B 1 69 ? -6.059 22.406 9.609 1 97 69 ARG B C 1
ATOM 1464 O O . ARG B 1 69 ? -7.266 22.406 9.852 1 97 69 ARG B O 1
ATOM 1471 N N . THR B 1 70 ? -5.223 23.312 10.117 1 96.62 70 THR B N 1
ATOM 1472 C CA . THR B 1 70 ? -5.703 24.406 10.961 1 96.62 70 THR B CA 1
ATOM 1473 C C . THR B 1 70 ? -5.418 25.75 10.312 1 96.62 70 THR B C 1
ATOM 1475 O O . THR B 1 70 ? -4.34 25.969 9.75 1 96.62 70 THR B O 1
ATOM 1478 N N . GLU B 1 71 ? -6.434 26.594 10.398 1 94.06 71 GLU B N 1
ATOM 1479 C CA . GLU B 1 71 ? -6.273 27.953 9.883 1 94.06 71 GLU B CA 1
ATOM 1480 C C . GLU B 1 71 ? -6.184 28.969 11.023 1 94.06 71 GLU B C 1
ATOM 1482 O O . GLU B 1 71 ? -6.875 28.828 12.039 1 94.06 71 GLU B O 1
ATOM 1487 N N . ASP B 1 72 ? -5.285 29.938 10.836 1 88.44 72 ASP B N 1
ATOM 1488 C CA . ASP B 1 72 ? -5.215 31.047 11.789 1 88.44 72 ASP B CA 1
ATOM 1489 C C . ASP B 1 72 ? -6.379 32 11.602 1 88.44 72 ASP B C 1
ATOM 1491 O O . ASP B 1 72 ? -6.555 32.562 10.516 1 88.44 72 ASP B O 1
ATOM 1495 N N . PRO B 1 73 ? -7.188 32.156 12.555 1 88 73 PRO B N 1
ATOM 1496 C CA . PRO B 1 73 ? -8.352 33.031 12.438 1 88 73 PRO B CA 1
ATOM 1497 C C . PRO B 1 73 ? -7.965 34.469 12.078 1 88 73 PRO B C 1
ATOM 1499 O O . PRO B 1 73 ? -8.688 35.156 11.336 1 88 73 PRO B O 1
ATOM 1502 N N . ASP B 1 74 ? -6.922 34.969 12.609 1 90.38 74 ASP B N 1
ATOM 1503 C CA . ASP B 1 74 ? -6.496 36.344 12.391 1 90.38 74 ASP B CA 1
ATOM 1504 C C . ASP B 1 74 ? -5.742 36.469 11.07 1 90.38 74 ASP B C 1
ATOM 1506 O O . ASP B 1 74 ? -5.684 37.562 10.492 1 90.38 74 ASP B O 1
ATOM 1510 N N . PHE B 1 75 ? -5.113 35.469 10.648 1 87.38 75 PHE B N 1
ATOM 1511 C CA . PHE B 1 75 ? -4.359 35.406 9.406 1 87.38 75 PHE B CA 1
ATOM 1512 C C . PHE B 1 75 ? -4.734 34.188 8.586 1 87.38 75 PHE B C 1
ATOM 1514 O O . PHE B 1 75 ? -3.992 33.219 8.555 1 87.38 75 PHE B O 1
ATOM 1521 N N . PRO B 1 76 ? -5.797 34.281 7.934 1 75.06 76 PRO B N 1
ATOM 1522 C CA . PRO B 1 76 ? -6.348 33.094 7.277 1 75.06 76 PRO B CA 1
ATOM 1523 C C . PRO B 1 76 ? -5.371 32.438 6.297 1 75.06 76 PRO B C 1
ATOM 1525 O O . PRO B 1 76 ? -5.445 31.234 6.043 1 75.06 76 PRO B O 1
ATOM 1528 N N . LYS B 1 77 ? -4.512 33.219 5.836 1 81.5 77 LYS B N 1
ATOM 1529 C CA . LYS B 1 77 ? -3.551 32.688 4.887 1 81.5 77 LYS B CA 1
ATOM 1530 C C . LYS B 1 77 ? -2.518 31.797 5.59 1 81.5 77 LYS B C 1
ATOM 1532 O O . LYS B 1 77 ? -1.764 31.078 4.941 1 81.5 77 LYS B O 1
ATOM 1537 N N . ASP B 1 78 ? -2.664 31.859 6.938 1 89.75 78 ASP B N 1
ATOM 1538 C CA . ASP B 1 78 ? -1.724 31.078 7.73 1 89.75 78 ASP B CA 1
ATOM 1539 C C . ASP B 1 78 ? -2.311 29.703 8.078 1 89.75 78 ASP B C 1
ATOM 1541 O O . ASP B 1 78 ? -2.992 29.562 9.094 1 89.75 78 ASP B O 1
ATOM 1545 N N . VAL B 1 79 ? -2.096 28.75 7.215 1 96.06 79 VAL B N 1
ATOM 1546 C CA . VAL B 1 79 ? -2.59 27.391 7.367 1 96.06 79 VAL B CA 1
ATOM 1547 C C . VAL B 1 79 ? -1.458 26.469 7.836 1 96.06 79 VAL B C 1
ATOM 1549 O O . VAL B 1 79 ? -0.327 26.578 7.355 1 96.06 79 VAL B O 1
ATOM 1552 N N . LYS B 1 80 ? -1.785 25.688 8.852 1 97.38 80 LYS B N 1
ATOM 1553 C CA . LYS B 1 80 ? -0.808 24.719 9.367 1 97.38 80 LYS B CA 1
ATOM 1554 C C . LYS B 1 80 ? -1.346 23.297 9.297 1 97.38 80 LYS B C 1
ATOM 1556 O O . LYS B 1 80 ? -2.553 23.078 9.43 1 97.38 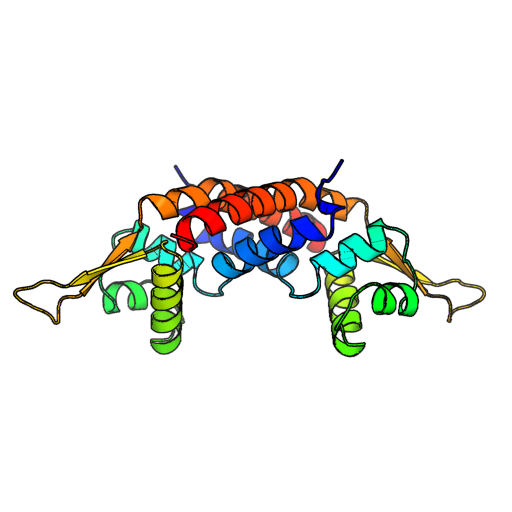80 LYS B O 1
ATOM 1561 N N . TYR B 1 81 ? -0.419 22.391 9.156 1 97.94 81 TYR B N 1
ATOM 1562 C CA . TYR B 1 81 ? -0.723 20.953 9.133 1 97.94 81 TYR B CA 1
ATOM 1563 C C . TYR B 1 81 ? -0.024 20.234 10.273 1 97.94 81 TYR B C 1
ATOM 1565 O O . TYR B 1 81 ? 1.185 20.375 10.461 1 97.94 81 TYR B O 1
ATOM 1573 N N . THR B 1 82 ? -0.755 19.469 11.008 1 97.69 82 THR B N 1
ATOM 1574 C CA . THR B 1 82 ? -0.207 18.641 12.078 1 97.69 82 THR B CA 1
ATOM 1575 C C . THR B 1 82 ? -0.728 17.203 11.969 1 97.69 82 THR B C 1
ATOM 1577 O O . THR B 1 82 ? -1.784 16.969 11.383 1 97.69 82 THR B O 1
ATOM 1580 N N . LEU B 1 83 ? 0.074 16.281 12.461 1 96.62 83 LEU B N 1
ATOM 1581 C CA . LEU B 1 83 ? -0.401 14.898 12.5 1 96.62 83 LEU B CA 1
ATOM 1582 C C . LEU B 1 83 ? -1.467 14.719 13.578 1 96.62 83 LEU B C 1
ATOM 1584 O O . LEU B 1 83 ? -1.344 15.266 14.672 1 96.62 83 LEU B O 1
ATOM 1588 N N . SER B 1 84 ? -2.494 14 13.195 1 97.25 84 SER B N 1
ATOM 1589 C CA . SER B 1 84 ? -3.535 13.719 14.172 1 97.25 84 SER B CA 1
ATOM 1590 C C . SER B 1 84 ? -3.084 12.648 15.164 1 97.25 84 SER B C 1
ATOM 1592 O O . SER B 1 84 ? -2.105 11.938 14.922 1 97.25 84 SER B O 1
ATOM 1594 N N . THR B 1 85 ? -3.812 12.617 16.297 1 95.88 85 THR B N 1
ATOM 1595 C CA . THR B 1 85 ? -3.576 11.523 17.234 1 95.88 85 THR B CA 1
ATOM 1596 C C . THR B 1 85 ? -3.811 10.172 16.578 1 95.88 85 THR B C 1
ATOM 1598 O O . THR B 1 85 ? -3.082 9.211 16.828 1 95.88 85 THR B O 1
ATOM 1601 N N . TYR B 1 86 ? -4.816 10.156 15.672 1 96.19 86 TYR B N 1
ATOM 1602 C CA . TYR B 1 86 ? -5.156 8.938 14.945 1 96.19 86 TYR B CA 1
ATOM 1603 C C . TYR B 1 86 ? -3.998 8.492 14.062 1 96.19 86 TYR B C 1
ATOM 1605 O O . TYR B 1 86 ? -3.795 7.289 13.859 1 96.19 86 TYR B O 1
ATOM 1613 N N . CYS B 1 87 ? -3.195 9.383 13.617 1 95.12 87 CYS B N 1
ATOM 1614 C CA . CYS B 1 87 ? -2.086 9.07 12.719 1 95.12 87 CYS B CA 1
ATOM 1615 C C . CYS B 1 87 ? -1.08 8.148 13.398 1 95.12 87 CYS B C 1
ATOM 1617 O O . CYS B 1 87 ? -0.398 7.367 12.734 1 95.12 87 CYS B O 1
ATOM 1619 N N . GLN B 1 88 ? -1.046 8.195 14.695 1 91.5 88 GLN B N 1
ATOM 1620 C CA . GLN B 1 88 ? -0.113 7.359 15.445 1 91.5 88 GLN B CA 1
ATOM 1621 C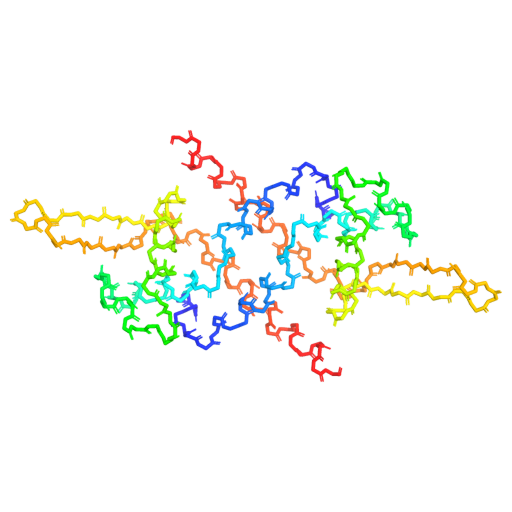 C . GLN B 1 88 ? -0.456 5.879 15.297 1 91.5 88 GLN B C 1
ATOM 1623 O O . GLN B 1 88 ? 0.413 5.016 15.445 1 91.5 88 GLN B O 1
ATOM 1628 N N . SER B 1 89 ? -1.679 5.59 14.984 1 94.25 89 SER B N 1
ATOM 1629 C CA . SER B 1 89 ? -2.139 4.211 14.883 1 94.25 89 SER B CA 1
ATOM 1630 C C . SER B 1 89 ? -1.463 3.484 13.719 1 94.25 89 SER B C 1
ATOM 1632 O O . SER B 1 89 ? -1.479 2.254 13.656 1 94.25 89 SER B O 1
ATOM 1634 N N . ILE B 1 90 ? -0.827 4.227 12.82 1 93.19 90 ILE B N 1
ATOM 1635 C CA . ILE B 1 90 ? -0.252 3.561 11.656 1 93.19 90 ILE B CA 1
ATOM 1636 C C . ILE B 1 90 ? 1.204 3.199 11.938 1 93.19 90 ILE B C 1
ATOM 1638 O O . ILE B 1 90 ? 1.824 2.455 11.172 1 93.19 90 ILE B O 1
ATOM 1642 N N . TYR B 1 91 ? 1.746 3.688 13.008 1 89.75 91 TYR B N 1
ATOM 1643 C CA . TYR B 1 91 ? 3.184 3.568 13.227 1 89.75 91 TYR B CA 1
ATOM 1644 C C . TYR B 1 91 ? 3.6 2.105 13.328 1 89.75 91 TYR B C 1
ATOM 1646 O O . TYR B 1 91 ? 4.562 1.684 12.68 1 89.75 91 TYR B O 1
ATOM 1654 N N . PRO B 1 92 ? 2.867 1.297 14.086 1 91.56 92 PRO B N 1
ATOM 1655 C CA . PRO B 1 92 ? 3.25 -0.116 14.125 1 91.56 92 PRO B CA 1
ATOM 1656 C C . PRO B 1 92 ? 3.193 -0.782 12.75 1 91.56 92 PRO B C 1
ATOM 1658 O O . PRO B 1 92 ? 4.023 -1.642 12.445 1 91.56 92 PRO B O 1
ATOM 1661 N N . LEU B 1 93 ? 2.273 -0.406 12.031 1 92.31 93 LEU B N 1
ATOM 1662 C CA . LEU B 1 93 ? 2.137 -0.943 10.68 1 92.31 93 LEU B CA 1
ATOM 1663 C C . LEU B 1 93 ? 3.314 -0.524 9.805 1 92.31 93 LEU B C 1
ATOM 1665 O O . LEU B 1 93 ? 3.869 -1.343 9.07 1 92.31 93 LEU B O 1
ATOM 1669 N N . VAL B 1 94 ? 3.703 0.678 9.906 1 91.12 94 VAL B N 1
ATOM 1670 C CA . VAL B 1 94 ? 4.824 1.208 9.133 1 91.12 94 VAL B CA 1
ATOM 1671 C C . VAL B 1 94 ? 6.109 0.486 9.523 1 91.12 94 VAL B C 1
ATOM 1673 O O . VAL B 1 94 ? 6.918 0.128 8.664 1 91.12 94 VAL B O 1
ATOM 1676 N N . GLU B 1 95 ? 6.23 0.265 10.773 1 91.38 95 GLU B N 1
ATOM 1677 C CA . GLU B 1 95 ? 7.402 -0.474 11.242 1 91.38 95 GLU B CA 1
ATOM 1678 C C . GLU B 1 95 ? 7.445 -1.876 10.641 1 91.38 95 GLU B C 1
ATOM 1680 O O . GLU B 1 95 ? 8.508 -2.352 10.234 1 91.38 95 GLU B O 1
ATOM 1685 N N . SER B 1 96 ? 6.312 -2.518 10.641 1 93.38 96 SER B N 1
ATOM 1686 C CA . SER B 1 96 ? 6.23 -3.848 10.047 1 93.38 96 SER B CA 1
ATOM 1687 C C . SER B 1 96 ? 6.574 -3.811 8.555 1 93.38 96 SER B C 1
ATOM 1689 O O . SER B 1 96 ? 7.242 -4.711 8.047 1 93.38 96 SER B O 1
ATOM 1691 N N . LEU B 1 97 ? 6.133 -2.791 7.887 1 93.69 97 LEU B N 1
ATOM 1692 C CA . LEU B 1 97 ? 6.441 -2.609 6.473 1 93.69 97 LEU B CA 1
ATOM 1693 C C . LEU B 1 97 ? 7.938 -2.412 6.262 1 93.69 97 LEU B C 1
ATOM 1695 O O . LEU B 1 97 ? 8.523 -3.012 5.355 1 93.69 97 LEU B O 1
ATOM 1699 N N . ILE B 1 98 ? 8.523 -1.621 7.109 1 92.38 98 ILE B N 1
ATOM 1700 C CA . ILE B 1 98 ? 9.961 -1.366 7.02 1 92.38 98 ILE B CA 1
ATOM 1701 C C . ILE B 1 98 ? 10.727 -2.674 7.199 1 92.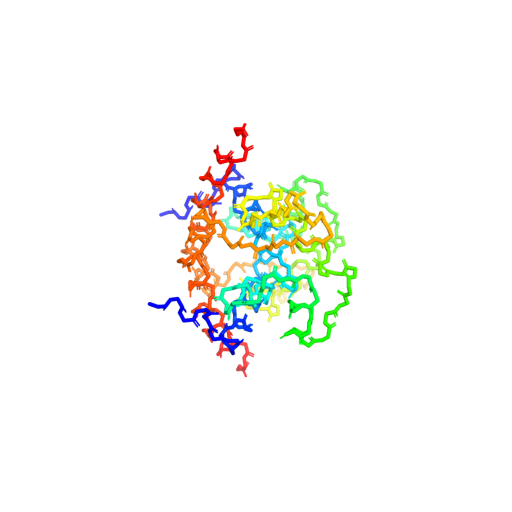38 98 ILE B C 1
ATOM 1703 O O . ILE B 1 98 ? 11.602 -3.004 6.395 1 92.38 98 ILE B O 1
ATOM 1707 N N . ASP B 1 99 ? 10.336 -3.387 8.18 1 94.31 99 ASP B N 1
ATOM 1708 C CA . ASP B 1 99 ? 11.031 -4.637 8.477 1 94.31 99 ASP B CA 1
ATOM 1709 C C . ASP B 1 99 ? 10.898 -5.621 7.316 1 94.31 99 ASP B C 1
ATOM 1711 O O . ASP B 1 99 ? 11.883 -6.246 6.91 1 94.31 99 ASP B O 1
ATOM 1715 N N . TRP B 1 100 ? 9.75 -5.758 6.852 1 95.88 100 TRP B N 1
ATOM 1716 C CA . TRP B 1 100 ? 9.539 -6.676 5.738 1 95.88 100 TRP B CA 1
ATOM 1717 C C . TRP B 1 100 ? 10.273 -6.195 4.492 1 95.88 100 TRP B C 1
ATOM 1719 O O . TRP B 1 100 ? 10.844 -7 3.746 1 95.88 100 TRP B O 1
ATOM 1729 N N . GLY B 1 101 ? 10.195 -4.906 4.242 1 94.69 101 GLY B N 1
ATOM 1730 C CA . GLY B 1 101 ? 10.922 -4.344 3.113 1 94.69 101 GLY B CA 1
ATOM 1731 C C . GLY B 1 101 ? 12.406 -4.633 3.154 1 94.69 101 GLY B C 1
ATOM 1732 O O . GLY B 1 101 ? 13.016 -4.957 2.129 1 94.69 101 GLY B O 1
ATOM 1733 N N . LYS B 1 102 ? 12.969 -4.484 4.312 1 94.62 102 LYS B N 1
ATOM 1734 C CA . LYS B 1 102 ? 14.383 -4.805 4.492 1 94.62 102 LYS B CA 1
ATOM 1735 C C . LYS B 1 102 ? 14.664 -6.266 4.148 1 94.62 102 LYS B C 1
ATOM 1737 O O . LYS B 1 102 ? 15.625 -6.562 3.432 1 94.62 102 LYS B O 1
ATOM 1742 N N . GLN B 1 103 ? 13.836 -7.125 4.656 1 95.5 103 GLN B N 1
ATOM 1743 C CA . GLN B 1 103 ? 13.992 -8.555 4.379 1 95.5 103 GLN B CA 1
ATOM 1744 C C . GLN B 1 103 ? 13.797 -8.852 2.895 1 95.5 103 GLN B C 1
ATOM 1746 O O . GLN B 1 103 ? 14.523 -9.664 2.318 1 95.5 103 GLN B O 1
ATOM 1751 N N . HIS B 1 104 ? 12.828 -8.188 2.281 1 96.44 104 HIS B N 1
ATOM 1752 C CA . HIS B 1 104 ? 12.516 -8.414 0.876 1 96.44 104 HIS B CA 1
ATOM 1753 C C . HIS B 1 104 ? 13.688 -8.039 -0.02 1 96.44 104 HIS B C 1
ATOM 1755 O O . HIS B 1 104 ? 13.977 -8.742 -0.995 1 96.44 104 HIS B O 1
ATOM 1761 N N . ARG B 1 105 ? 14.312 -6.988 0.294 1 93.69 105 ARG B N 1
ATOM 1762 C CA . ARG B 1 105 ? 15.469 -6.578 -0.496 1 93.69 105 ARG B CA 1
ATOM 1763 C C . ARG B 1 105 ? 16.547 -7.656 -0.486 1 93.69 105 ARG B C 1
ATOM 1765 O O . ARG B 1 105 ? 17.234 -7.863 -1.488 1 93.69 105 ARG B O 1
ATOM 1772 N N . LYS B 1 106 ? 16.703 -8.297 0.595 1 94.19 106 LYS B N 1
ATOM 1773 C CA . LYS B 1 106 ? 17.688 -9.375 0.695 1 94.19 106 LYS B CA 1
ATOM 1774 C C . LYS B 1 106 ? 17.297 -10.555 -0.188 1 94.19 106 LYS B C 1
ATOM 1776 O O . LYS B 1 106 ? 18.156 -11.242 -0.736 1 94.19 106 LYS B O 1
ATOM 1781 N N . VAL B 1 107 ? 16.031 -10.766 -0.292 1 92.38 107 VAL B N 1
ATOM 1782 C CA . VAL B 1 107 ? 15.523 -11.898 -1.048 1 92.38 107 VAL B CA 1
ATOM 1783 C C . VAL B 1 107 ? 15.648 -11.625 -2.545 1 92.38 107 VAL B C 1
ATOM 1785 O O . VAL B 1 107 ? 16.016 -12.516 -3.318 1 92.38 107 VAL B O 1
ATOM 1788 N N . ILE B 1 108 ? 15.406 -10.352 -2.955 1 90.44 108 ILE B N 1
ATOM 1789 C CA . ILE B 1 108 ? 15.406 -10.07 -4.387 1 90.44 108 ILE B CA 1
ATOM 1790 C C . ILE B 1 108 ? 16.828 -9.742 -4.844 1 90.44 108 ILE B C 1
ATOM 1792 O O . ILE B 1 108 ? 17.141 -9.805 -6.035 1 90.44 108 ILE B O 1
ATOM 1796 N N . ALA B 1 109 ? 17.672 -9.125 -4.062 1 81.31 109 ALA B N 1
ATOM 1797 C CA . ALA B 1 109 ? 19.062 -8.828 -4.395 1 81.31 109 ALA B CA 1
ATOM 1798 C C . ALA B 1 109 ? 19.828 -10.109 -4.719 1 81.31 109 ALA B C 1
ATOM 1800 O O . ALA B 1 109 ? 20.828 -10.078 -5.453 1 81.31 109 ALA B O 1
ATOM 1801 N N . ILE B 1 110 ? 19.328 -11.188 -4.426 1 55.34 110 ILE B N 1
ATOM 1802 C CA . ILE B 1 110 ? 20.078 -12.398 -4.754 1 55.34 110 ILE B CA 1
ATOM 1803 C C . ILE B 1 110 ? 19.812 -12.781 -6.211 1 55.34 110 ILE B C 1
ATOM 1805 O O . ILE B 1 110 ? 18.672 -12.75 -6.676 1 55.34 110 ILE B O 1
#

Sequence (220 aa):
MCTYKNKEDIKYAADALYVLSGKWRMYVIIAIYNGNHRYREIAKSISGITFAMLSRELESMELNKLVIRTEDPDFPKDVKYTLSTYCQSIYPLVESLIDWGKQHRKVIAIMCTYKNKEDIKYAADALYVLSGKWRMYVIIAIYNGNHRYREIAKSISGITFAMLSRELESMELNKLVIRTEDPDFPKDVKYTLSTYCQSIYPLVESLIDWGKQHRKVIAI

Organism: NCBI:txid1503925

Radius of gyration: 19.64 Å; Cα contacts (8 Å, |Δi|>4): 273; chains: 2; bounding box: 38×69×42 Å

Nearest PDB structures (foldseek):
  5hs8-assembly1_A  TM=8.387E-01  e=6.114E-06  Bacillus subtilis subsp. subtilis str. 168
  2nnn-assembly4_G  TM=6.416E-01  e=3.797E-04  Pseudomonas aeruginosa
  6pcp-assembly2_C  TM=6.157E-01  e=3.797E-04  Bordetella pertussis
  7el3-assembly1_B  TM=6.763E-01  e=1.269E-03  Acinetobacter baumannii
  2fbi-assembly1_A-2  TM=6.622E-01  e=1.744E-03  Pseudomonas aeruginosa